Protein AF-A0A0N4VSW8-F1 (afdb_monomer_lite)

Foldseek 3Di:
DDDDDDDDDDDDDDDDDDPDDDPDDDPDDDPPPDDDPDDDDPPDPDDPPPDPDDDPDDDPPDDPPDDPDPDDDPVVVVVVVVVVVVVVVVVVVVVVVVVVVVVVVVVVVVVVVVVVVVVVVVVVVVVVVVVVVVVVVVVVVPPDPPVPPPDDDPDDPPPPPPPPQQQQLQPRDRDHVQPDPVQQALVSVVVSCVVVCAAQAPSHRPPDHNVPDPDQQFQPVCVVVVVVVCRRNGHVNNDCVRGPD

Structure (mmCIF, N/CA/C/O backbone):
data_AF-A0A0N4VSW8-F1
#
_entry.id   AF-A0A0N4VSW8-F1
#
loop_
_atom_site.group_PDB
_atom_site.id
_atom_site.type_symbol
_atom_site.label_atom_id
_atom_site.label_alt_id
_atom_site.label_comp_id
_atom_site.label_asym_id
_atom_site.label_entity_id
_atom_site.label_seq_id
_atom_site.pdbx_PDB_ins_code
_atom_site.Cartn_x
_atom_site.Cartn_y
_atom_site.Cartn_z
_atom_site.occupancy
_atom_site.B_iso_or_equiv
_atom_site.auth_seq_id
_atom_site.auth_comp_id
_atom_site.auth_asym_id
_atom_site.auth_atom_id
_atom_site.pdbx_PDB_model_num
ATOM 1 N N . MET A 1 1 ? -29.067 28.609 -58.992 1.00 47.91 1 MET A N 1
ATOM 2 C CA . MET A 1 1 ? -27.856 29.416 -58.765 1.00 47.91 1 MET A CA 1
ATOM 3 C C . MET A 1 1 ? -27.949 29.890 -57.331 1.00 47.91 1 MET A C 1
ATOM 5 O O . MET A 1 1 ? -28.778 30.742 -57.052 1.00 47.91 1 MET A O 1
ATOM 9 N N . ALA A 1 2 ? -27.252 29.218 -56.425 1.00 47.78 2 ALA A N 1
ATOM 10 C CA . ALA A 1 2 ? -27.135 29.606 -55.028 1.00 47.78 2 ALA A CA 1
ATOM 11 C C . ALA A 1 2 ? -25.661 29.388 -54.692 1.00 47.78 2 ALA A C 1
ATOM 13 O O . ALA A 1 2 ? -25.174 28.262 -54.781 1.00 47.78 2 ALA A O 1
ATOM 14 N N . GLU A 1 3 ? -24.958 30.494 -54.494 1.00 65.06 3 GLU A N 1
ATOM 15 C CA . GLU A 1 3 ? -23.550 30.551 -54.124 1.00 65.06 3 GLU A CA 1
ATOM 16 C C . GLU A 1 3 ? -23.491 30.482 -52.597 1.00 65.06 3 GLU A C 1
ATOM 18 O O . GLU A 1 3 ? -24.162 31.256 -51.916 1.00 65.06 3 GLU A O 1
ATOM 23 N N . GLU A 1 4 ? -22.757 29.506 -52.068 1.00 65.38 4 GLU A N 1
ATOM 24 C CA . GLU A 1 4 ? -22.553 29.320 -50.632 1.00 65.38 4 GLU A CA 1
ATOM 25 C C . GLU A 1 4 ? -21.103 29.717 -50.328 1.00 65.38 4 GLU A C 1
ATOM 27 O O . GLU A 1 4 ? -20.154 29.014 -50.681 1.00 65.38 4 GLU A O 1
ATOM 32 N N . GLU A 1 5 ? -20.945 30.919 -49.771 1.00 67.38 5 GLU A N 1
ATOM 33 C CA . GLU A 1 5 ? -19.665 31.521 -49.407 1.00 67.38 5 GLU A CA 1
ATOM 34 C C . GLU A 1 5 ? -19.054 30.805 -48.193 1.00 67.38 5 GLU A C 1
ATOM 36 O O . GLU A 1 5 ? -19.661 30.692 -47.127 1.00 67.38 5 GLU A O 1
ATOM 41 N N . GLN A 1 6 ? -17.821 30.324 -48.357 1.00 61.56 6 GLN A N 1
ATOM 42 C CA . GLN A 1 6 ? -17.019 29.737 -47.288 1.00 61.56 6 GLN A CA 1
ATOM 43 C C . GLN A 1 6 ? -16.386 30.850 -46.449 1.00 61.56 6 GLN A C 1
ATOM 45 O O . GLN A 1 6 ? -15.497 31.565 -46.906 1.00 61.56 6 GLN A O 1
ATOM 50 N N . ASN A 1 7 ? -16.846 30.973 -45.206 1.00 66.19 7 ASN A N 1
ATOM 51 C CA . ASN A 1 7 ? -16.305 31.886 -44.209 1.00 66.19 7 ASN A CA 1
ATOM 52 C C . ASN A 1 7 ? -15.124 31.206 -43.492 1.00 66.19 7 ASN A C 1
ATOM 54 O O . ASN A 1 7 ? -15.321 30.299 -42.681 1.00 66.19 7 ASN A O 1
ATOM 58 N N . VAL A 1 8 ? -13.897 31.599 -43.838 1.00 60.75 8 VAL A N 1
ATOM 59 C CA . VAL A 1 8 ? -12.663 31.142 -43.184 1.00 60.75 8 VAL A CA 1
ATOM 60 C C . VAL A 1 8 ? -12.386 32.083 -42.016 1.00 60.75 8 VAL A C 1
ATOM 62 O O . VAL A 1 8 ? -12.025 33.239 -42.214 1.00 60.75 8 VAL A O 1
ATOM 65 N N . VAL A 1 9 ? -12.592 31.595 -40.795 1.00 64.06 9 VAL A N 1
ATOM 66 C CA . VAL A 1 9 ? -12.217 32.302 -39.566 1.00 64.06 9 VAL A CA 1
ATOM 67 C C . VAL A 1 9 ? -10.783 31.898 -39.231 1.00 64.06 9 VAL A C 1
ATOM 69 O O . VAL A 1 9 ? -10.537 30.762 -38.829 1.00 64.06 9 VAL A O 1
ATOM 72 N N . GLU A 1 10 ? -9.836 32.808 -39.448 1.00 62.50 10 GLU A N 1
ATOM 73 C CA . GLU A 1 10 ? -8.468 32.694 -38.938 1.00 62.50 10 GLU A CA 1
ATOM 74 C C . GLU A 1 10 ? -8.483 32.966 -37.426 1.00 62.50 10 GLU A C 1
ATOM 76 O O . GLU A 1 10 ? -8.819 34.060 -36.976 1.00 62.50 10 GLU A O 1
ATOM 81 N N . GLU A 1 11 ? -8.170 31.941 -36.635 1.00 65.25 11 GLU A N 1
ATOM 82 C CA . GLU A 1 11 ? -8.051 32.024 -35.179 1.00 65.25 11 GLU A CA 1
ATOM 83 C C . GLU A 1 11 ? -6.592 32.371 -34.826 1.00 65.25 11 GLU A C 1
ATOM 85 O O . GLU A 1 11 ? -5.683 31.556 -35.001 1.00 65.25 11 GLU A O 1
ATOM 90 N N . GLU A 1 12 ? -6.356 33.611 -34.382 1.00 66.25 12 GLU A N 1
ATOM 91 C CA . GLU A 1 12 ? -5.060 34.076 -33.873 1.00 66.25 12 GLU A CA 1
ATOM 92 C C . GLU A 1 12 ? -4.671 33.310 -32.598 1.00 66.25 12 GLU A C 1
ATOM 94 O O . GLU A 1 12 ? -5.359 33.358 -31.577 1.00 66.25 12 GLU A O 1
ATOM 99 N N . VAL A 1 13 ? -3.524 32.630 -32.645 1.00 65.75 13 VAL A N 1
ATOM 100 C CA . VAL A 1 13 ? -2.918 31.950 -31.494 1.00 65.75 13 VAL A CA 1
ATOM 101 C C . VAL A 1 13 ? -2.090 32.966 -30.691 1.00 65.75 13 VAL A C 1
ATOM 103 O O . VAL A 1 13 ? -1.157 33.548 -31.249 1.00 65.75 13 VAL A O 1
ATOM 106 N N . PRO A 1 14 ? -2.367 33.191 -29.392 1.00 61.91 14 PRO A N 1
ATOM 107 C CA . PRO A 1 14 ? -1.564 34.094 -28.577 1.00 61.91 14 PRO A CA 1
ATOM 108 C C . PRO A 1 14 ? -0.205 33.469 -28.232 1.00 61.91 14 PRO A C 1
ATOM 110 O O . PRO A 1 14 ? -0.112 32.308 -27.833 1.00 61.91 14 PRO A O 1
ATOM 113 N N . ALA A 1 15 ? 0.848 34.273 -28.379 1.00 62.53 15 ALA A N 1
ATOM 114 C CA . ALA A 1 15 ? 2.223 33.929 -28.042 1.00 62.53 15 ALA A CA 1
ATOM 115 C C . ALA A 1 15 ? 2.389 33.656 -26.535 1.00 62.53 15 ALA A C 1
ATOM 117 O O . ALA A 1 15 ? 2.006 34.478 -25.699 1.00 62.53 15 ALA A O 1
ATOM 118 N N . GLU A 1 16 ? 2.988 32.514 -26.194 1.00 62.84 16 GLU A N 1
ATOM 119 C CA . GLU A 1 16 ? 3.361 32.181 -24.818 1.00 62.84 16 GLU A CA 1
ATOM 120 C C . GLU A 1 16 ? 4.589 32.997 -24.366 1.00 62.84 16 GLU A C 1
ATOM 122 O O . GLU A 1 16 ? 5.533 33.165 -25.144 1.00 62.84 16 GLU A O 1
ATOM 127 N N . PRO A 1 17 ? 4.617 33.506 -23.120 1.00 63.22 17 PRO A N 1
ATOM 128 C CA . PRO A 1 17 ? 5.787 34.179 -22.577 1.00 63.22 17 PRO A CA 1
ATOM 129 C C . PRO A 1 17 ? 6.857 33.174 -22.128 1.00 63.22 17 PRO A C 1
ATOM 131 O O . PRO A 1 17 ? 6.613 32.274 -21.323 1.00 63.22 17 PRO A O 1
ATOM 134 N N . ASP A 1 18 ? 8.064 33.401 -22.635 1.00 54.34 18 ASP A N 1
ATOM 135 C CA . ASP A 1 18 ? 9.320 32.734 -22.303 1.00 54.34 18 ASP A CA 1
ATOM 136 C C . ASP A 1 18 ? 9.698 33.028 -20.835 1.00 54.34 18 ASP A C 1
ATOM 138 O O . ASP A 1 18 ? 10.181 34.112 -20.498 1.00 54.34 18 ASP A O 1
ATOM 142 N N . ASN A 1 19 ? 9.395 32.096 -19.926 1.00 50.50 19 ASN A N 1
ATOM 143 C CA . ASN A 1 19 ? 9.701 32.225 -18.500 1.00 50.50 19 ASN A CA 1
ATOM 144 C C . ASN A 1 19 ? 10.967 31.434 -18.160 1.00 50.50 19 ASN A C 1
ATOM 146 O O . ASN A 1 19 ? 10.923 30.346 -17.584 1.00 50.50 19 ASN A O 1
ATOM 150 N N . ASN A 1 20 ? 12.102 32.000 -18.556 1.00 55.16 20 ASN A N 1
ATOM 151 C CA . ASN A 1 20 ? 13.429 31.531 -18.195 1.00 55.16 20 ASN A CA 1
ATOM 152 C C . ASN A 1 20 ? 13.845 32.247 -16.896 1.00 55.16 20 ASN A C 1
ATOM 154 O O . ASN A 1 20 ? 14.417 33.335 -16.930 1.00 55.16 20 ASN A O 1
ATOM 158 N N . GLN A 1 21 ? 13.476 31.682 -15.741 1.00 51.19 21 GLN A N 1
ATOM 159 C CA . GLN A 1 21 ? 13.964 32.146 -14.441 1.00 51.19 21 GLN A CA 1
ATOM 160 C C . GLN A 1 21 ? 15.102 31.253 -13.949 1.00 51.19 21 GLN A C 1
ATOM 162 O O . GLN A 1 21 ? 14.908 30.098 -13.566 1.00 51.19 21 GLN A O 1
ATOM 167 N N . ASP A 1 22 ? 16.286 31.863 -13.961 1.00 50.16 22 ASP A N 1
ATOM 168 C CA . ASP A 1 22 ? 17.494 31.510 -13.228 1.00 50.16 22 ASP A CA 1
ATOM 169 C C . ASP A 1 22 ? 17.193 30.968 -11.828 1.00 50.16 22 ASP A C 1
ATOM 171 O O . ASP A 1 22 ? 16.817 31.704 -10.912 1.00 50.16 22 ASP A O 1
ATOM 175 N N . ASN A 1 23 ? 17.425 29.671 -11.638 1.00 49.91 23 ASN A N 1
ATOM 176 C CA . ASN A 1 23 ? 17.421 29.064 -10.318 1.00 49.91 23 ASN A CA 1
ATOM 177 C C . ASN A 1 23 ? 18.845 29.141 -9.749 1.00 49.91 23 ASN A C 1
ATOM 179 O O . ASN A 1 23 ? 19.691 28.277 -9.993 1.00 49.91 23 ASN A O 1
ATOM 183 N N . GLN A 1 24 ? 19.114 30.239 -9.040 1.00 51.00 24 GLN A N 1
ATOM 184 C CA . GLN A 1 24 ? 20.346 30.451 -8.290 1.00 51.00 24 GLN A CA 1
ATOM 185 C C . GLN A 1 24 ? 20.509 29.361 -7.223 1.00 51.00 24 GLN A C 1
ATOM 187 O O . GLN A 1 24 ? 19.642 29.153 -6.375 1.00 51.00 24 GLN A O 1
ATOM 192 N N . HIS A 1 25 ? 21.661 28.692 -7.272 1.00 52.12 25 HIS A N 1
ATOM 193 C CA . HIS A 1 25 ? 22.217 27.883 -6.193 1.00 52.12 25 HIS A CA 1
ATOM 194 C C . HIS A 1 25 ? 22.183 28.668 -4.872 1.00 52.12 25 HIS A C 1
ATOM 196 O O . HIS A 1 25 ? 22.854 29.690 -4.741 1.00 52.12 25 HIS A O 1
ATOM 202 N N . GLN A 1 26 ? 21.447 28.162 -3.884 1.00 48.72 26 GLN A N 1
ATOM 203 C CA . GLN A 1 26 ? 21.706 28.471 -2.482 1.00 48.72 26 GLN A CA 1
ATOM 204 C C . GLN A 1 26 ? 22.335 27.239 -1.837 1.00 48.72 26 GLN A C 1
ATOM 206 O O . GLN A 1 26 ? 21.654 26.257 -1.541 1.00 48.72 26 GLN A O 1
ATOM 211 N N . ASP A 1 27 ? 23.648 27.322 -1.630 1.00 47.75 27 ASP A N 1
ATOM 212 C CA . ASP A 1 27 ? 24.394 26.531 -0.659 1.00 47.75 27 ASP A CA 1
ATOM 213 C C . ASP A 1 27 ? 23.786 26.745 0.736 1.00 47.75 27 ASP A C 1
ATOM 215 O O . ASP A 1 27 ? 24.104 27.705 1.441 1.00 47.75 27 ASP A O 1
ATOM 219 N N . GLN A 1 28 ? 22.884 25.852 1.145 1.00 51.56 28 GLN A N 1
ATOM 220 C CA . GLN A 1 28 ? 22.531 25.695 2.552 1.00 51.56 28 GLN A CA 1
ATOM 221 C C . GLN A 1 28 ? 23.548 24.765 3.204 1.00 51.56 28 GLN A C 1
ATOM 223 O O . GLN A 1 28 ? 23.506 23.544 3.061 1.00 51.56 28 GLN A O 1
ATOM 228 N N . GLN A 1 29 ? 24.469 25.392 3.931 1.00 49.12 29 GLN A N 1
ATOM 229 C CA . GLN A 1 29 ? 25.321 24.755 4.923 1.00 49.12 29 GLN A CA 1
ATOM 230 C C . GLN A 1 29 ? 24.440 23.981 5.914 1.00 49.12 29 GLN A C 1
ATOM 232 O O . GLN A 1 29 ? 23.631 24.565 6.635 1.00 49.12 29 GLN A O 1
ATOM 237 N N . GLN A 1 30 ? 24.596 22.658 5.933 1.00 48.84 30 GLN A N 1
ATOM 238 C CA . GLN A 1 30 ? 24.087 21.808 7.004 1.00 48.84 30 GLN A CA 1
ATOM 239 C C . GLN A 1 30 ? 24.843 22.136 8.302 1.00 48.84 30 GLN A C 1
ATOM 241 O O . GLN A 1 30 ? 26.077 22.145 8.288 1.00 48.84 30 GLN A O 1
ATOM 246 N N . PRO A 1 31 ? 24.155 22.359 9.433 1.00 55.53 31 PRO A N 1
ATOM 247 C CA . PRO A 1 31 ? 24.795 22.252 10.730 1.00 55.53 31 PRO A CA 1
ATOM 248 C C . PRO A 1 31 ? 25.170 20.786 10.969 1.00 55.53 31 PRO A C 1
ATOM 250 O O . PRO A 1 31 ? 24.328 19.893 10.885 1.00 55.53 31 PRO A O 1
ATOM 253 N N . GLN A 1 32 ? 26.449 20.550 11.253 1.00 44.06 32 GLN A N 1
ATOM 254 C CA . GLN A 1 32 ? 26.928 19.302 11.832 1.00 44.06 32 GLN A CA 1
ATOM 255 C C . GLN A 1 32 ? 26.317 19.176 13.232 1.00 44.06 32 GLN A C 1
ATOM 257 O O . GLN A 1 32 ? 26.729 19.877 14.155 1.00 44.06 32 GLN A O 1
ATOM 262 N N . GLU A 1 33 ? 25.307 18.322 13.385 1.00 50.47 33 GLU A N 1
ATOM 263 C CA . GLU A 1 33 ? 24.883 17.861 14.704 1.00 50.47 33 GLU A CA 1
ATOM 264 C C . GLU A 1 33 ? 25.940 16.873 15.208 1.00 50.47 33 GLU A C 1
ATOM 266 O O . GLU A 1 33 ? 26.050 15.744 14.732 1.00 50.47 33 GLU A O 1
ATOM 271 N N . GLU A 1 34 ? 26.772 17.351 16.134 1.00 51.59 34 GLU A N 1
ATOM 272 C CA . GLU A 1 34 ? 27.670 16.529 16.934 1.00 51.59 34 GLU A CA 1
ATOM 273 C C . GLU A 1 34 ? 26.855 15.465 17.685 1.00 51.59 34 GLU A C 1
ATOM 275 O O . GLU A 1 34 ? 26.015 15.777 18.533 1.00 51.59 34 GLU A O 1
ATOM 280 N N . GLU A 1 35 ? 27.127 14.195 17.383 1.00 46.75 35 GLU A N 1
ATOM 281 C CA . GLU A 1 35 ? 26.717 13.050 18.192 1.00 46.75 35 GLU A CA 1
ATOM 282 C C . GLU A 1 35 ? 27.262 13.210 19.619 1.00 46.75 35 GLU A C 1
ATOM 284 O O . GLU A 1 35 ? 28.431 12.943 19.905 1.00 46.75 35 GLU A O 1
ATOM 289 N N . GLN A 1 36 ? 26.398 13.624 20.545 1.00 53.09 36 GLN A N 1
ATOM 290 C CA . GLN A 1 36 ? 26.631 13.402 21.966 1.00 53.09 36 GLN A CA 1
ATOM 291 C C . GLN A 1 36 ? 26.370 11.922 22.292 1.00 53.09 36 GLN A C 1
ATOM 293 O O . GLN A 1 36 ? 25.295 11.406 21.972 1.00 53.09 36 GLN A O 1
ATOM 298 N N . PRO A 1 37 ? 27.300 11.223 22.967 1.00 53.09 37 PRO A N 1
ATOM 299 C CA . PRO A 1 37 ? 27.063 9.866 23.431 1.00 53.09 37 PRO A CA 1
ATOM 300 C C . PRO A 1 37 ? 26.013 9.885 24.546 1.00 53.09 37 PRO A C 1
ATOM 302 O O . PRO A 1 37 ? 26.246 10.381 25.650 1.00 53.09 37 PRO A O 1
ATOM 305 N N . ASN A 1 38 ? 24.842 9.336 24.231 1.00 50.66 38 ASN A N 1
ATOM 306 C CA . ASN A 1 38 ? 23.735 9.144 25.154 1.00 50.66 38 ASN A CA 1
ATOM 307 C C . ASN A 1 38 ? 24.162 8.156 26.252 1.00 50.66 38 ASN A C 1
ATOM 309 O O . ASN A 1 38 ? 24.304 6.958 26.008 1.00 50.66 38 ASN A O 1
ATOM 313 N N . GLN A 1 39 ? 24.415 8.676 27.453 1.00 50.34 39 GLN A N 1
ATOM 314 C CA . GLN A 1 39 ? 24.659 7.869 28.642 1.00 50.34 39 GLN A CA 1
ATOM 315 C C . GLN A 1 39 ? 23.358 7.169 29.040 1.00 50.34 39 GLN A C 1
ATOM 317 O O . GLN A 1 39 ? 22.359 7.820 29.341 1.00 50.34 39 GLN A O 1
ATOM 322 N N . GLU A 1 40 ? 23.382 5.837 29.059 1.00 49.41 40 GLU A N 1
ATOM 323 C CA . GLU A 1 40 ? 22.343 5.010 29.668 1.00 49.41 40 GLU A CA 1
ATOM 324 C C . GLU A 1 40 ? 22.131 5.411 31.138 1.00 49.41 40 GLU A C 1
ATOM 326 O O . GLU A 1 40 ? 23.063 5.307 31.944 1.00 49.41 40 GLU A O 1
ATOM 331 N N . PRO A 1 41 ? 20.914 5.794 31.557 1.00 53.19 41 PRO A N 1
ATOM 332 C CA . PRO A 1 41 ? 20.590 5.787 32.967 1.00 53.19 41 PRO A CA 1
ATOM 333 C C . PRO A 1 41 ? 20.362 4.334 33.397 1.00 53.19 41 PRO A C 1
ATOM 335 O O . PRO A 1 41 ? 19.356 3.712 33.053 1.00 53.19 41 PRO A O 1
ATOM 338 N N . GLN A 1 42 ? 21.309 3.807 34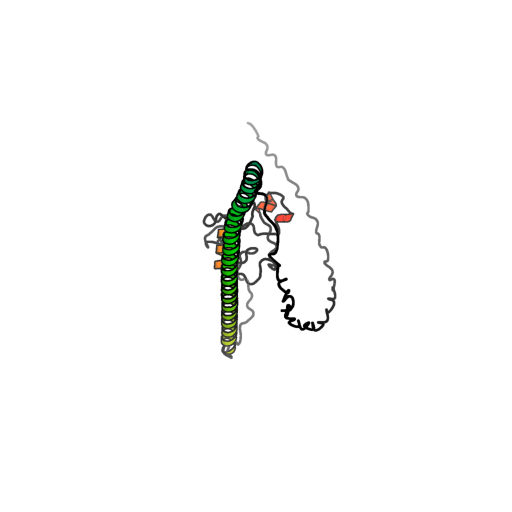.176 1.00 48.88 42 GLN A N 1
ATOM 339 C CA . GLN A 1 42 ? 21.141 2.595 34.977 1.00 48.88 42 GLN A CA 1
ATOM 340 C C . GLN A 1 42 ? 19.850 2.701 35.799 1.00 48.88 42 GLN A C 1
ATOM 342 O O . GLN A 1 42 ? 19.800 3.379 36.827 1.00 48.88 42 GLN A O 1
ATOM 347 N N . GLN A 1 43 ? 18.796 2.008 35.368 1.00 50.72 43 GLN A N 1
ATOM 348 C CA . GLN A 1 43 ? 17.626 1.790 36.206 1.00 50.72 43 GLN A CA 1
ATOM 349 C C . GLN A 1 43 ? 17.958 0.711 37.233 1.00 50.72 43 GLN A C 1
ATOM 351 O O . GLN A 1 43 ? 17.910 -0.491 36.972 1.00 50.72 43 GLN A O 1
ATOM 356 N N . GLN A 1 44 ? 18.314 1.185 38.424 1.00 46.31 44 GLN A N 1
ATOM 357 C CA . GLN A 1 44 ? 18.264 0.428 39.664 1.00 46.31 44 GLN A CA 1
ATOM 358 C C . GLN A 1 44 ? 16.887 -0.227 39.816 1.00 46.31 44 GLN A C 1
ATOM 360 O O . GLN A 1 44 ? 15.873 0.445 40.005 1.00 46.31 44 GLN A O 1
ATOM 365 N N . GLN A 1 45 ? 16.877 -1.560 39.787 1.00 49.44 45 GLN A N 1
ATOM 366 C CA . GLN A 1 45 ? 15.809 -2.376 40.349 1.00 49.44 45 GLN A CA 1
ATOM 367 C C . GLN A 1 45 ? 15.675 -2.051 41.841 1.00 49.44 45 GLN A C 1
ATOM 369 O O . GLN A 1 45 ? 16.434 -2.553 42.668 1.00 49.44 45 GLN A O 1
ATOM 374 N N . GLN A 1 46 ? 14.697 -1.222 42.197 1.00 48.22 46 GLN A N 1
ATOM 375 C CA . GLN A 1 46 ? 14.187 -1.173 43.561 1.00 48.22 46 GLN A CA 1
ATOM 376 C C . GLN A 1 46 ? 13.019 -2.152 43.670 1.00 48.22 46 GLN A C 1
ATOM 378 O O . GLN A 1 46 ? 11.925 -1.916 43.163 1.00 48.22 46 GLN A O 1
ATOM 383 N N . GLN A 1 47 ? 13.283 -3.283 44.326 1.00 50.12 47 GLN A N 1
ATOM 384 C CA . GLN A 1 47 ? 12.248 -4.170 44.844 1.00 50.12 47 GLN A CA 1
ATOM 385 C C . GLN A 1 47 ? 11.439 -3.430 45.919 1.00 50.12 47 GLN A C 1
ATOM 387 O O . GLN A 1 47 ? 12.037 -2.875 46.844 1.00 50.12 47 GLN A O 1
ATOM 392 N N . PRO A 1 48 ? 10.100 -3.486 45.907 1.00 50.31 48 PRO A N 1
ATOM 393 C CA . PRO A 1 48 ? 9.331 -3.170 47.093 1.00 50.31 48 PRO A CA 1
ATOM 394 C C . PRO A 1 48 ? 9.344 -4.383 48.035 1.00 50.31 48 PRO A C 1
ATOM 396 O O . PRO A 1 48 ? 8.520 -5.289 47.926 1.00 50.31 48 PRO A O 1
ATOM 399 N N . GLN A 1 49 ? 10.269 -4.384 48.999 1.00 53.72 49 GLN A N 1
ATOM 400 C CA . GLN A 1 49 ? 10.078 -5.103 50.261 1.00 53.72 49 GLN A CA 1
ATOM 401 C C . GLN A 1 49 ? 8.979 -4.389 51.060 1.00 53.72 49 GLN A C 1
ATOM 403 O O . GLN A 1 49 ? 9.253 -3.502 51.866 1.00 53.72 49 GLN A O 1
ATOM 408 N N . GLN A 1 50 ? 7.718 -4.777 50.860 1.00 53.12 50 GLN A N 1
ATOM 409 C CA . GLN A 1 50 ? 6.663 -4.451 51.819 1.00 53.12 50 GLN A CA 1
ATOM 410 C C . GLN A 1 50 ? 6.646 -5.490 52.942 1.00 53.12 50 GLN A C 1
ATOM 412 O O . GLN A 1 50 ? 5.979 -6.516 52.894 1.00 53.12 50 GLN A O 1
ATOM 417 N N . GLN A 1 51 ? 7.469 -5.193 53.946 1.00 53.66 51 GLN A N 1
ATOM 418 C CA . GLN A 1 51 ? 7.008 -4.940 55.309 1.00 53.66 51 GLN A CA 1
ATOM 419 C C . GLN A 1 51 ? 5.945 -5.915 55.853 1.00 53.66 51 GLN A C 1
ATOM 421 O O . GLN A 1 51 ? 4.789 -5.574 56.084 1.00 53.66 51 GLN A O 1
ATOM 426 N N . GLN A 1 52 ? 6.397 -7.130 56.157 1.00 53.28 52 GLN A N 1
ATOM 427 C CA . GLN A 1 52 ? 5.776 -8.016 57.138 1.00 53.28 52 GLN A CA 1
ATOM 428 C C . GLN A 1 52 ? 6.000 -7.422 58.540 1.00 53.28 52 GLN A C 1
ATOM 430 O O . GLN A 1 52 ? 6.980 -7.732 59.210 1.00 53.28 52 GLN A O 1
ATOM 435 N N . GLN A 1 53 ? 5.138 -6.507 58.984 1.00 56.75 53 GLN A N 1
ATOM 436 C CA . GLN A 1 53 ? 5.093 -6.096 60.390 1.00 56.75 53 GLN A CA 1
ATOM 437 C C . GLN A 1 53 ? 3.753 -5.444 60.731 1.00 56.75 53 GLN A C 1
ATOM 439 O O . GLN A 1 53 ? 3.308 -4.551 60.015 1.00 56.75 53 GLN A O 1
ATOM 444 N N . ARG A 1 54 ? 3.225 -5.828 61.907 1.00 48.53 54 ARG A N 1
ATOM 445 C CA . ARG A 1 54 ? 1.960 -5.435 62.575 1.00 48.53 54 ARG A CA 1
ATOM 446 C C . ARG A 1 54 ? 0.791 -6.358 62.193 1.00 48.53 54 ARG A C 1
ATOM 448 O O . ARG A 1 54 ? 0.486 -6.502 61.026 1.00 48.53 54 ARG A O 1
ATOM 455 N N . GLN A 1 55 ? 0.098 -7.042 63.099 1.00 48.81 55 GLN A N 1
ATOM 456 C CA . GLN A 1 55 ? -0.058 -6.902 64.545 1.00 48.81 55 GLN A CA 1
ATOM 457 C C . GLN A 1 55 ? -0.399 -8.282 65.124 1.00 48.81 55 GLN A C 1
ATOM 459 O O . GLN A 1 55 ? -1.426 -8.865 64.788 1.00 48.81 55 GLN A O 1
ATOM 464 N N . ALA A 1 56 ? 0.433 -8.772 66.042 1.00 50.31 56 ALA A N 1
ATOM 465 C CA . ALA A 1 56 ? -0.068 -9.586 67.138 1.00 50.31 56 ALA A CA 1
ATOM 466 C C . ALA A 1 56 ? -0.836 -8.620 68.049 1.00 50.31 56 ALA A C 1
ATOM 468 O O . ALA A 1 56 ? -0.226 -7.871 68.809 1.00 50.31 56 ALA A O 1
ATOM 469 N N . GLN A 1 57 ? -2.152 -8.541 67.867 1.00 46.62 57 GLN A N 1
ATOM 470 C CA . GLN A 1 57 ? -3.025 -7.806 68.769 1.00 46.62 57 GLN A CA 1
ATOM 471 C C . GLN A 1 57 ? -3.604 -8.809 69.759 1.00 46.62 57 GLN A C 1
ATOM 473 O O . GLN A 1 57 ? -4.273 -9.772 69.387 1.00 46.62 57 GLN A O 1
ATOM 478 N N . GLU A 1 58 ? -3.238 -8.588 71.013 1.00 49.59 58 GLU A N 1
ATOM 479 C CA . GLU A 1 58 ? -3.656 -9.311 72.200 1.00 49.59 58 GLU A CA 1
ATOM 480 C C . GLU A 1 58 ? -5.176 -9.504 72.204 1.00 49.59 58 GLU A C 1
ATOM 482 O O . GLU A 1 58 ? -5.942 -8.554 72.036 1.00 49.59 58 GLU A O 1
ATOM 487 N N . GLN A 1 59 ? -5.616 -10.747 72.393 1.00 48.94 59 GLN A N 1
ATOM 488 C CA . GLN A 1 59 ? -7.004 -11.028 72.729 1.00 48.94 59 GLN A CA 1
ATOM 489 C C . GLN A 1 59 ? -7.239 -10.569 74.174 1.00 48.94 59 GLN A C 1
ATOM 491 O O . GLN A 1 59 ? -6.601 -11.115 75.079 1.00 48.94 59 GLN A O 1
ATOM 496 N N . PRO A 1 60 ? -8.140 -9.607 74.439 1.00 51.88 60 PRO A N 1
ATOM 497 C CA . PRO A 1 60 ? -8.598 -9.382 75.797 1.00 51.88 60 PRO A CA 1
ATOM 498 C C . PRO A 1 60 ? -9.431 -10.597 76.215 1.00 51.88 60 PRO A C 1
ATOM 500 O O . PRO A 1 60 ? -10.406 -10.958 75.552 1.00 51.88 60 PRO A O 1
ATOM 503 N N . ALA A 1 61 ? -9.031 -11.235 77.314 1.00 50.19 61 ALA A N 1
ATOM 504 C CA . ALA A 1 61 ? -9.853 -12.202 78.022 1.00 50.19 61 ALA A CA 1
ATOM 505 C C . ALA A 1 61 ? -11.158 -11.504 78.432 1.00 50.19 61 ALA A C 1
ATOM 507 O O . ALA A 1 61 ? -11.181 -10.687 79.351 1.00 50.19 61 ALA A O 1
ATOM 508 N N . PHE A 1 62 ? -12.227 -11.768 77.684 1.00 45.41 62 PHE A N 1
ATOM 509 C CA . PHE A 1 62 ? -13.554 -11.257 77.985 1.00 45.41 62 PHE A CA 1
ATOM 510 C C . PHE A 1 62 ? -14.127 -12.078 79.138 1.00 45.41 62 PHE A C 1
ATOM 512 O O . PHE A 1 62 ? -14.449 -13.257 78.984 1.00 45.41 62 PHE A O 1
ATOM 519 N N . ASP A 1 63 ? -14.206 -11.442 80.301 1.00 53.00 63 ASP A N 1
ATOM 520 C CA . ASP A 1 63 ? -14.876 -11.965 81.479 1.00 53.00 63 ASP A CA 1
ATOM 521 C C . ASP A 1 63 ? -16.383 -12.088 81.194 1.00 53.00 63 ASP A C 1
ATOM 523 O O . ASP A 1 63 ? -17.059 -11.117 80.848 1.00 53.00 63 ASP A O 1
ATOM 527 N N . PHE A 1 64 ? -16.896 -13.316 81.288 1.00 47.41 64 PHE A N 1
ATOM 528 C CA . PHE A 1 64 ? -18.295 -13.681 81.050 1.00 47.41 64 PHE A CA 1
ATOM 529 C C . PHE A 1 64 ? -19.108 -13.686 82.358 1.00 47.41 64 PHE A C 1
ATOM 531 O O . PHE A 1 64 ? -20.104 -14.399 82.491 1.00 47.41 64 PHE A O 1
ATOM 538 N N . GLY A 1 65 ? -18.681 -12.907 83.353 1.00 53.47 65 GLY A N 1
ATOM 539 C CA . GLY A 1 65 ? -19.372 -12.736 84.622 1.00 53.47 65 GLY A CA 1
ATOM 540 C C . GLY A 1 65 ? -20.404 -11.608 84.593 1.00 53.47 65 GLY A C 1
ATOM 541 O O . GLY A 1 65 ? -20.089 -10.474 84.928 1.00 53.47 65 GLY A O 1
ATOM 542 N N . GLY A 1 66 ? -21.668 -11.924 84.288 1.00 51.62 66 GLY A N 1
ATOM 543 C CA . GLY A 1 66 ? -22.781 -11.171 84.893 1.00 51.62 66 GLY A CA 1
ATOM 544 C C . GLY A 1 66 ? -23.684 -10.318 84.000 1.00 51.62 66 GLY A C 1
ATOM 545 O O . GLY A 1 66 ? -24.158 -9.284 84.459 1.00 51.62 66 GLY A O 1
ATOM 546 N N . LEU A 1 67 ? -24.035 -10.757 82.787 1.00 43.66 67 LEU A N 1
ATOM 547 C CA . LEU A 1 67 ? -25.193 -10.190 82.078 1.00 43.66 67 LEU A CA 1
ATOM 548 C C . LEU A 1 67 ? -26.311 -11.224 81.951 1.00 43.66 67 LEU A C 1
ATOM 550 O O . LEU A 1 67 ? -26.393 -12.009 81.007 1.00 43.66 67 LEU A O 1
ATOM 554 N N . ARG A 1 68 ? -27.190 -11.189 82.954 1.00 49.47 68 ARG A N 1
ATOM 555 C CA . ARG A 1 68 ? -28.533 -11.764 82.937 1.00 49.47 68 ARG A CA 1
ATOM 556 C C . ARG A 1 68 ? -29.295 -11.081 81.794 1.00 49.47 68 ARG A C 1
ATOM 558 O O . ARG A 1 68 ? -29.805 -9.982 81.968 1.00 49.47 68 ARG A O 1
ATOM 565 N N . ARG A 1 69 ? -29.272 -11.694 80.605 1.00 47.91 69 ARG A N 1
ATOM 566 C CA . ARG A 1 69 ? -30.000 -11.225 79.418 1.00 47.91 69 ARG A CA 1
ATOM 567 C C . ARG A 1 69 ? -31.487 -11.164 79.741 1.00 47.9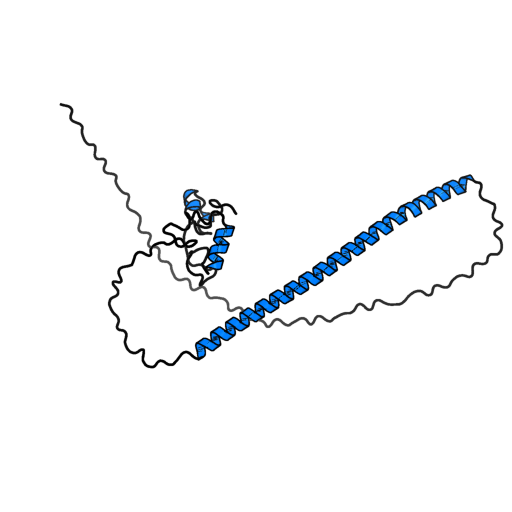1 69 ARG A C 1
ATOM 569 O O . ARG A 1 69 ? -32.130 -12.201 79.891 1.00 47.91 69 ARG A O 1
ATOM 576 N N . GLU A 1 70 ? -32.015 -9.952 79.818 1.00 53.69 70 GLU A N 1
ATOM 577 C CA . GLU A 1 70 ? -33.416 -9.708 79.511 1.00 53.69 70 GLU A CA 1
ATOM 578 C C . GLU A 1 70 ? -33.621 -10.118 78.050 1.00 53.69 70 GLU A C 1
ATOM 580 O O . GLU A 1 70 ?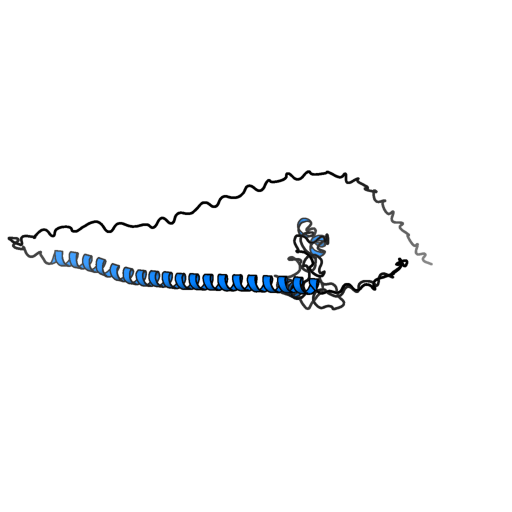 -32.854 -9.733 77.164 1.00 53.69 70 GLU A O 1
ATOM 585 N N . ILE A 1 71 ? -34.563 -11.030 77.836 1.00 55.19 71 ILE A N 1
ATOM 586 C CA . ILE A 1 71 ? -34.911 -11.559 76.522 1.00 55.19 71 ILE A CA 1
ATOM 587 C C . ILE A 1 71 ? -35.567 -10.399 75.760 1.00 55.19 71 ILE A C 1
ATOM 589 O O . ILE A 1 71 ? -36.597 -9.915 76.228 1.00 55.19 71 ILE A O 1
ATOM 593 N N . PRO A 1 72 ? -34.985 -9.922 74.643 1.00 57.31 72 PRO A N 1
ATOM 594 C CA . PRO A 1 72 ? -35.587 -8.859 73.849 1.00 57.31 72 PRO A CA 1
ATOM 595 C C . PRO A 1 72 ? -36.941 -9.320 73.311 1.00 57.31 72 PRO A C 1
ATOM 597 O O . PRO A 1 72 ? -37.059 -10.444 72.814 1.00 57.31 72 PRO A O 1
ATOM 600 N N . GLU A 1 73 ? -37.947 -8.461 73.431 1.00 62.22 73 GLU A N 1
ATOM 601 C CA . GLU A 1 73 ? -39.295 -8.698 72.918 1.00 62.22 73 GLU A CA 1
ATOM 602 C C . GLU A 1 73 ? -39.273 -8.940 71.392 1.00 62.22 73 GLU A C 1
ATOM 604 O O . GLU A 1 73 ? -38.413 -8.427 70.670 1.00 62.22 73 GLU A O 1
ATOM 609 N N . GLU A 1 74 ? -40.207 -9.762 70.897 1.00 58.19 74 GLU A N 1
ATOM 610 C CA . GLU A 1 74 ? -40.228 -10.329 69.533 1.00 58.19 74 GLU A CA 1
ATOM 611 C C . GLU A 1 74 ? -40.131 -9.304 68.383 1.00 58.19 74 GLU A C 1
ATOM 613 O O . GLU A 1 74 ? -39.717 -9.662 67.276 1.00 58.19 74 GLU A O 1
ATOM 618 N N . GLU A 1 75 ? -40.450 -8.028 68.615 1.00 60.03 75 GLU A N 1
ATOM 619 C CA . GLU A 1 75 ? -40.385 -6.981 67.586 1.00 60.03 75 GLU A CA 1
ATOM 620 C C . GLU A 1 75 ? -38.944 -6.638 67.155 1.00 60.03 75 GLU A C 1
ATOM 622 O O . GLU A 1 75 ? -38.702 -6.349 65.977 1.00 60.03 75 GLU A O 1
ATOM 627 N N . ASP A 1 76 ? -37.954 -6.771 68.046 1.00 57.66 76 ASP A N 1
ATOM 628 C CA . ASP A 1 76 ? -36.549 -6.445 67.744 1.00 57.66 76 ASP A CA 1
ATOM 629 C C . ASP A 1 76 ? -35.843 -7.540 66.913 1.00 57.66 76 ASP A C 1
ATOM 631 O O . ASP A 1 76 ? -34.899 -7.279 66.152 1.00 57.66 76 ASP A O 1
ATOM 635 N N . LEU A 1 77 ? -36.344 -8.780 66.978 1.00 66.81 77 LEU A N 1
ATOM 636 C CA . LEU A 1 77 ? -35.859 -9.904 66.167 1.00 66.81 77 LEU A CA 1
ATOM 637 C C . LEU A 1 77 ? -36.201 -9.722 64.681 1.00 66.81 77 LEU A C 1
ATOM 639 O O . LEU A 1 77 ? -35.388 -10.057 63.814 1.00 66.81 77 LEU A O 1
ATOM 643 N N . SER A 1 78 ? -37.357 -9.126 64.376 1.00 72.19 78 SER A N 1
ATOM 644 C CA . SER A 1 78 ? -37.783 -8.838 63.001 1.00 72.19 78 SER A CA 1
ATOM 645 C C . SER A 1 78 ? -36.885 -7.787 62.333 1.00 72.19 78 SER A C 1
ATOM 647 O O . SER A 1 78 ? -36.432 -7.956 61.193 1.00 72.19 78 SER A O 1
ATOM 649 N N . LEU A 1 79 ? -36.518 -6.734 63.075 1.00 75.69 79 LEU A N 1
ATOM 650 C CA . LEU A 1 79 ? -35.617 -5.688 62.588 1.00 75.69 79 LEU A CA 1
ATOM 651 C C . LEU A 1 79 ? -34.200 -6.228 62.326 1.00 75.69 79 LEU A C 1
ATOM 653 O O . LEU A 1 79 ? -33.570 -5.879 61.320 1.00 75.69 79 LEU A O 1
ATOM 657 N N . MET A 1 80 ? -33.694 -7.096 63.207 1.00 73.50 80 MET A N 1
ATOM 658 C CA . MET A 1 80 ? -32.403 -7.758 63.011 1.00 73.50 80 MET A CA 1
ATOM 659 C C . MET A 1 80 ? -32.420 -8.721 61.822 1.00 73.50 80 MET A C 1
ATOM 661 O O . MET A 1 80 ? -31.481 -8.710 61.022 1.00 73.50 80 MET A O 1
ATOM 665 N N . HIS A 1 81 ? -33.500 -9.480 61.630 1.00 73.44 81 HIS A N 1
ATOM 666 C CA . HIS A 1 81 ? -33.638 -10.393 60.497 1.00 73.44 81 HIS A CA 1
ATOM 667 C C . HIS A 1 81 ? -33.587 -9.652 59.148 1.00 73.44 81 HIS A C 1
ATOM 669 O O . HIS A 1 81 ? -32.862 -10.058 58.237 1.00 73.44 81 HIS A O 1
ATOM 675 N N . GLY A 1 82 ? -34.240 -8.489 59.041 1.00 75.00 82 GLY A N 1
ATOM 676 C CA . GLY A 1 82 ? -34.174 -7.643 57.842 1.00 75.00 82 GLY A CA 1
ATOM 677 C C . GLY A 1 82 ? -32.795 -7.014 57.577 1.00 75.00 82 GLY A C 1
ATOM 678 O O . GLY A 1 82 ? -32.443 -6.741 56.424 1.00 75.00 82 GLY A O 1
ATOM 679 N N . LYS A 1 83 ? -31.981 -6.781 58.618 1.00 77.50 83 LYS A N 1
ATOM 680 C CA . LYS A 1 83 ? -30.581 -6.335 58.467 1.00 77.50 83 LYS A CA 1
ATOM 681 C C . LYS A 1 83 ? -29.684 -7.482 58.001 1.00 77.50 83 LYS A C 1
ATOM 683 O O . LYS A 1 83 ? -28.895 -7.283 57.080 1.00 77.50 83 LYS A O 1
ATOM 688 N N . ILE A 1 84 ? -29.855 -8.677 58.567 1.00 73.12 84 ILE A N 1
ATOM 689 C CA . ILE A 1 84 ? -29.104 -9.881 58.184 1.00 73.12 84 ILE A CA 1
ATOM 690 C C . ILE A 1 84 ? -29.406 -10.262 56.729 1.00 73.12 84 ILE A C 1
ATOM 692 O O . ILE A 1 84 ? -28.474 -10.459 55.953 1.00 73.12 84 ILE A O 1
ATOM 696 N N . GLN A 1 85 ? -30.674 -10.249 56.304 1.00 72.06 85 GLN A N 1
ATOM 697 C CA . GLN A 1 85 ? -31.036 -10.517 54.906 1.00 72.06 85 GLN A CA 1
ATOM 698 C C . GLN A 1 85 ? -30.468 -9.482 53.923 1.00 72.06 85 GLN A C 1
ATOM 700 O O . GLN A 1 85 ? -30.054 -9.849 52.827 1.00 72.06 85 GLN A O 1
ATOM 705 N N . ARG A 1 86 ? -30.365 -8.199 54.304 1.00 72.75 86 ARG A N 1
ATOM 706 C CA . ARG A 1 86 ? -29.701 -7.178 53.468 1.00 72.75 86 ARG A CA 1
ATOM 707 C C . ARG A 1 86 ? -28.189 -7.369 53.361 1.00 72.75 86 ARG A C 1
ATOM 709 O O . ARG A 1 86 ? -27.612 -6.997 52.343 1.00 72.75 86 ARG A O 1
ATOM 716 N N . ILE A 1 87 ? -27.548 -7.916 54.392 1.00 67.31 87 ILE A N 1
ATOM 717 C CA . ILE A 1 87 ? -26.116 -8.235 54.372 1.00 67.31 87 ILE A CA 1
ATOM 718 C C . ILE A 1 87 ? -25.872 -9.478 53.506 1.00 67.31 87 ILE A C 1
ATOM 720 O O . ILE A 1 87 ? -24.995 -9.447 52.647 1.00 67.31 87 ILE A O 1
ATOM 724 N N . LEU A 1 88 ? -26.696 -10.519 53.655 1.00 65.88 88 LEU A N 1
ATOM 725 C CA . LEU A 1 88 ? -26.608 -11.749 52.860 1.00 65.88 88 LEU A CA 1
ATOM 726 C C . LEU A 1 88 ? -26.974 -11.523 51.380 1.00 65.88 88 LEU A C 1
ATOM 728 O O . LEU A 1 88 ? -26.303 -12.030 50.492 1.00 65.88 88 LEU A O 1
ATOM 732 N N . GLY A 1 89 ? -27.947 -10.662 51.069 1.00 65.88 89 GLY A N 1
ATOM 733 C CA . GLY A 1 89 ? -28.244 -10.299 49.674 1.00 65.88 89 GLY A CA 1
ATOM 734 C C . GLY A 1 89 ? -27.112 -9.526 48.976 1.00 65.88 89 GLY A C 1
ATOM 735 O O . GLY A 1 89 ? -27.056 -9.476 47.750 1.00 65.88 89 GLY A O 1
ATOM 736 N N . ARG A 1 90 ? -26.178 -8.928 49.734 1.00 63.22 90 ARG A N 1
ATOM 737 C CA . ARG A 1 90 ? -24.984 -8.267 49.178 1.00 63.22 90 ARG A CA 1
ATOM 738 C C . ARG A 1 90 ? -23.827 -9.235 48.932 1.00 63.22 90 ARG A C 1
ATOM 740 O O . ARG A 1 90 ? -22.954 -8.906 48.133 1.00 63.22 90 ARG A O 1
ATOM 747 N N . THR A 1 91 ? -23.803 -10.407 49.570 1.00 62.72 91 THR A N 1
ATOM 748 C CA . THR A 1 91 ? -22.713 -11.377 49.376 1.00 62.72 91 THR A CA 1
ATOM 749 C C . THR A 1 91 ? -22.782 -12.080 48.020 1.00 62.72 91 THR A C 1
ATOM 751 O O . THR A 1 91 ? -21.734 -12.378 47.448 1.00 62.72 91 THR A O 1
ATOM 754 N N . ASP A 1 92 ? -23.970 -12.221 47.427 1.00 66.56 92 ASP A N 1
ATOM 755 C CA . ASP A 1 92 ? -24.129 -12.815 46.089 1.00 66.56 92 ASP A CA 1
ATOM 756 C C . ASP A 1 92 ? -23.520 -11.934 44.981 1.00 66.56 92 ASP A C 1
ATOM 758 O O . ASP A 1 92 ? -22.902 -12.424 44.032 1.00 66.56 92 ASP A O 1
ATOM 762 N N . ALA A 1 93 ? -23.588 -10.607 45.144 1.00 72.06 93 ALA A N 1
ATOM 763 C CA . ALA A 1 93 ? -22.939 -9.658 44.240 1.00 72.06 93 ALA A CA 1
ATOM 764 C C . ALA A 1 93 ? -21.400 -9.738 44.308 1.00 72.06 93 ALA A C 1
ATOM 766 O O . ALA A 1 93 ? -20.722 -9.524 43.301 1.00 72.06 93 ALA A O 1
ATOM 767 N N . ILE A 1 94 ? -20.838 -10.089 45.471 1.00 72.62 94 ILE A N 1
ATOM 768 C CA . ILE A 1 94 ? -19.387 -10.252 45.660 1.00 72.62 94 ILE A CA 1
ATOM 769 C C . ILE A 1 94 ? -18.883 -11.483 44.897 1.00 72.62 94 ILE A C 1
ATOM 771 O O . ILE A 1 94 ? -17.853 -11.404 44.224 1.00 72.62 94 ILE A O 1
ATOM 775 N N . GLY A 1 95 ? -19.637 -12.588 44.923 1.00 77.88 95 GLY A N 1
ATOM 776 C CA . GLY A 1 95 ? -19.328 -13.781 44.127 1.00 77.88 95 GLY A CA 1
ATOM 777 C C . GLY A 1 95 ? -19.307 -13.485 42.624 1.00 77.88 95 GLY A C 1
ATOM 778 O O . GLY A 1 95 ? -18.365 -13.862 41.924 1.00 77.88 95 GLY A O 1
ATOM 779 N N . SER A 1 96 ? -20.290 -12.720 42.135 1.00 84.06 96 SER A N 1
ATOM 780 C CA . SER A 1 96 ? -20.338 -12.300 40.730 1.00 84.06 96 SER A CA 1
ATOM 781 C C . SER A 1 96 ? -19.154 -11.414 40.326 1.00 84.06 96 SER A C 1
ATOM 783 O O . SER A 1 96 ? -18.653 -11.558 39.210 1.00 84.06 96 SER A O 1
ATOM 785 N N . MET A 1 97 ? -18.689 -10.512 41.197 1.00 82.56 97 MET A N 1
ATOM 786 C CA . MET A 1 97 ? -17.522 -9.670 40.906 1.00 82.56 97 MET A CA 1
ATOM 787 C C . MET A 1 97 ? -16.224 -10.476 40.859 1.00 82.56 97 MET A C 1
ATOM 789 O O . MET A 1 97 ? -15.397 -10.220 39.986 1.00 82.56 97 MET A O 1
ATOM 793 N N . LYS A 1 98 ? -16.069 -11.484 41.727 1.00 86.06 98 LYS A N 1
ATOM 794 C CA . LYS A 1 98 ? -14.883 -12.350 41.737 1.00 86.06 98 LYS A CA 1
ATOM 795 C C . LYS A 1 98 ? -14.698 -13.083 40.404 1.00 86.06 98 LYS A C 1
ATOM 797 O O . LYS A 1 98 ? -13.638 -12.974 39.801 1.00 86.06 98 LYS A O 1
ATOM 802 N N . ASN A 1 99 ? -15.763 -13.690 39.874 1.00 89.06 99 ASN A N 1
ATOM 803 C CA . ASN A 1 99 ? -15.715 -14.373 38.574 1.00 89.06 99 ASN A CA 1
ATOM 804 C C . ASN A 1 99 ? -15.328 -13.430 37.418 1.00 89.06 99 ASN A C 1
ATOM 806 O O . ASN A 1 99 ? -14.656 -13.842 36.474 1.00 89.06 99 ASN A O 1
ATOM 810 N N . ARG A 1 100 ? -15.741 -12.154 37.475 1.00 90.88 100 ARG A N 1
ATOM 811 C CA . ARG A 1 100 ? -15.360 -11.157 36.459 1.00 90.88 100 ARG A CA 1
ATOM 812 C C . ARG A 1 100 ? -13.886 -10.779 36.567 1.00 90.88 100 ARG A C 1
ATOM 814 O O . ARG A 1 100 ? -13.238 -10.635 35.538 1.00 90.88 100 ARG A O 1
ATOM 821 N N . ILE A 1 101 ? -13.363 -10.638 37.784 1.00 91.81 101 ILE A N 1
ATOM 822 C CA . ILE A 1 101 ? -11.942 -10.352 38.021 1.00 91.81 101 ILE A CA 1
ATOM 823 C C . ILE A 1 101 ? -11.077 -11.513 37.514 1.00 91.81 101 ILE A C 1
ATOM 825 O O . ILE A 1 101 ? -10.113 -11.273 36.791 1.00 91.81 101 ILE A O 1
ATOM 829 N N . ASP A 1 102 ? -11.463 -12.757 37.799 1.00 92.38 102 ASP A N 1
ATOM 830 C CA . ASP A 1 102 ? -10.731 -13.944 37.338 1.00 92.38 102 ASP A CA 1
ATOM 831 C C . ASP A 1 102 ? -10.722 -14.051 35.799 1.00 92.38 102 ASP A C 1
ATOM 833 O O . ASP A 1 102 ? -9.691 -14.353 35.198 1.00 92.38 102 ASP A O 1
ATOM 837 N N . MET A 1 103 ? -11.835 -13.709 35.135 1.00 95.12 103 MET A N 1
ATOM 838 C CA . MET A 1 103 ? -11.905 -13.650 33.668 1.00 95.12 103 MET A CA 1
ATOM 839 C C . MET A 1 103 ? -11.004 -12.556 33.079 1.00 95.12 103 MET A C 1
ATOM 841 O O . MET A 1 103 ? -10.357 -12.778 32.058 1.00 95.12 103 MET A O 1
ATOM 845 N N . ILE A 1 104 ? -10.947 -11.380 33.713 1.00 94.44 104 ILE A N 1
ATOM 846 C CA . ILE A 1 104 ? -10.079 -10.278 33.273 1.00 94.44 104 ILE A CA 1
ATOM 847 C C . ILE A 1 104 ? -8.606 -10.685 33.379 1.00 94.44 104 ILE A C 1
ATOM 849 O O . ILE A 1 104 ? -7.842 -10.416 32.453 1.00 94.44 104 ILE A O 1
ATOM 853 N N . HIS A 1 105 ? -8.212 -11.360 34.461 1.00 92.38 105 HIS A N 1
ATOM 854 C CA . HIS A 1 105 ? -6.849 -11.876 34.600 1.00 92.38 105 HIS A CA 1
ATOM 855 C C . HIS A 1 105 ? -6.527 -12.931 33.536 1.00 92.38 105 HIS A C 1
ATOM 857 O O . HIS A 1 105 ? -5.510 -12.807 32.865 1.00 92.38 105 HIS A O 1
ATOM 863 N N . SER A 1 106 ? -7.429 -13.886 33.284 1.00 96.31 106 SER A N 1
ATOM 864 C CA . SER A 1 106 ? -7.222 -14.890 32.231 1.00 96.31 106 SER A CA 1
ATOM 865 C C . SER A 1 106 ? -7.089 -14.273 30.833 1.00 96.31 106 SER A C 1
ATOM 867 O O . SER A 1 106 ? -6.266 -14.725 30.039 1.00 96.31 106 SER A O 1
ATOM 869 N N . LEU A 1 107 ? -7.867 -13.229 30.524 1.00 94.69 107 LEU A N 1
ATOM 870 C CA . LEU A 1 107 ? -7.747 -12.518 29.250 1.00 94.69 107 LEU A CA 1
ATOM 871 C C . LEU A 1 107 ? -6.407 -11.783 29.139 1.00 94.69 107 LEU A C 1
ATOM 873 O O . LEU A 1 107 ? -5.807 -11.764 28.067 1.00 94.69 107 LEU A O 1
ATOM 877 N N . LYS A 1 108 ? -5.943 -11.187 30.241 1.00 94.31 108 LYS A N 1
ATOM 878 C CA . LYS A 1 108 ? -4.645 -10.518 30.297 1.00 94.31 108 LYS A CA 1
ATOM 879 C C . LYS A 1 108 ? -3.506 -11.505 30.026 1.00 94.31 108 LYS A C 1
ATOM 881 O O . LYS A 1 108 ? -2.690 -11.228 29.155 1.00 94.31 108 LYS A O 1
ATOM 886 N N . ASP A 1 109 ? -3.503 -12.658 30.691 1.00 95.56 109 ASP A N 1
ATOM 887 C CA . ASP A 1 109 ? -2.461 -13.677 30.511 1.00 95.56 109 ASP A CA 1
ATOM 888 C C . ASP A 1 109 ? -2.409 -14.175 29.055 1.00 95.56 109 ASP A C 1
ATOM 890 O O . ASP A 1 109 ? -1.333 -14.299 28.472 1.00 95.56 109 ASP A O 1
ATOM 894 N N . LEU A 1 110 ? -3.576 -14.362 28.423 1.00 97.25 110 LEU A N 1
ATOM 895 C CA . LEU A 1 110 ? -3.667 -14.727 27.006 1.00 97.25 110 LEU A CA 1
ATOM 896 C C . LEU A 1 110 ? -3.093 -13.640 26.079 1.00 97.25 110 LEU A C 1
ATOM 898 O O . LEU A 1 110 ? -2.443 -13.950 25.080 1.00 97.25 110 LEU A O 1
ATOM 902 N N . MET A 1 111 ? -3.348 -12.362 26.377 1.00 95.81 111 MET A N 1
ATOM 903 C CA . MET A 1 111 ? -2.795 -11.248 25.602 1.00 95.81 111 MET A CA 1
ATOM 904 C C . MET A 1 111 ? -1.278 -11.136 25.768 1.00 95.81 111 MET A C 1
ATOM 906 O O . MET A 1 111 ? -0.585 -10.893 24.779 1.00 95.81 111 MET A O 1
ATOM 910 N N . ASP A 1 112 ? -0.766 -11.337 26.981 1.00 94.88 112 ASP A N 1
ATOM 911 C CA . ASP A 1 112 ? 0.668 -11.311 27.269 1.00 94.88 112 ASP A CA 1
ATOM 912 C C . ASP A 1 112 ? 1.396 -12.444 26.517 1.00 94.88 112 ASP A C 1
ATOM 914 O O . ASP A 1 112 ? 2.396 -12.190 25.838 1.00 94.88 112 ASP A O 1
ATOM 918 N N . GLU A 1 113 ? 0.839 -13.661 26.509 1.00 97.06 113 GLU A N 1
ATOM 919 C CA . GLU A 1 113 ? 1.377 -14.791 25.735 1.00 97.06 113 GLU A CA 1
ATOM 920 C C . GLU A 1 113 ? 1.343 -14.528 24.216 1.00 97.06 113 GLU A C 1
ATOM 922 O O . GLU A 1 113 ? 2.320 -14.783 23.502 1.00 97.06 113 GLU A O 1
ATOM 927 N N . ALA A 1 114 ? 0.249 -13.953 23.705 1.00 96.69 114 ALA A N 1
ATOM 928 C CA . ALA A 1 114 ? 0.132 -13.597 22.291 1.00 96.69 114 ALA A CA 1
ATOM 929 C C . ALA A 1 114 ? 1.160 -12.530 21.872 1.00 96.69 114 ALA A C 1
ATOM 931 O O . ALA A 1 114 ? 1.765 -12.636 20.799 1.00 96.69 114 ALA A O 1
ATOM 932 N N . MET A 1 115 ? 1.393 -11.517 22.712 1.00 96.44 115 MET A N 1
ATOM 933 C CA . MET A 1 115 ? 2.410 -10.495 22.459 1.00 96.44 115 MET A CA 1
ATOM 934 C C . MET A 1 115 ? 3.821 -11.088 22.463 1.00 96.44 115 MET A C 1
ATOM 936 O O . MET A 1 115 ? 4.614 -10.765 21.576 1.00 96.44 115 MET A O 1
ATOM 940 N N . GLU A 1 116 ? 4.132 -11.996 23.391 1.00 96.00 116 GLU A N 1
ATOM 941 C CA . GLU A 1 116 ? 5.420 -12.695 23.404 1.00 96.00 116 GLU A CA 1
ATOM 942 C C . GLU A 1 116 ? 5.626 -13.517 22.118 1.00 96.00 116 GLU A C 1
ATOM 944 O O . GLU A 1 116 ? 6.704 -13.486 21.512 1.00 96.00 116 GLU A O 1
ATOM 949 N N . GLY A 1 117 ? 4.577 -14.198 21.646 1.00 95.88 117 GLY A N 1
ATOM 950 C CA . GLY A 1 117 ? 4.578 -14.907 20.366 1.00 95.88 117 GLY A CA 1
ATOM 951 C C . GLY A 1 117 ? 4.888 -13.993 19.176 1.00 95.88 117 GLY A C 1
ATOM 952 O O . GLY A 1 117 ? 5.733 -14.326 18.341 1.00 95.88 117 GLY A O 1
ATOM 953 N N . LEU A 1 118 ? 4.270 -12.809 19.115 1.00 96.44 118 LEU A N 1
ATOM 954 C CA . LEU A 1 118 ? 4.519 -11.828 18.051 1.00 96.44 118 LEU A CA 1
ATOM 955 C C . LEU A 1 118 ? 5.956 -11.291 18.073 1.00 96.44 118 LEU A C 1
ATOM 957 O O . LEU A 1 118 ? 6.576 -11.165 17.015 1.00 96.44 118 LEU A O 1
ATOM 961 N N . VAL A 1 119 ? 6.516 -11.033 19.259 1.00 95.38 119 VAL A N 1
ATOM 962 C CA . VAL A 1 119 ? 7.919 -10.610 19.404 1.00 95.38 119 VAL A CA 1
ATOM 963 C C . VAL A 1 119 ? 8.872 -11.691 18.883 1.00 95.38 119 VAL A C 1
ATOM 965 O O . VAL A 1 119 ? 9.827 -11.376 18.169 1.00 95.38 119 VAL A O 1
ATOM 968 N N . LYS A 1 120 ? 8.600 -12.973 19.163 1.00 96.62 120 LYS A N 1
ATOM 969 C CA . LYS A 1 120 ? 9.392 -14.099 18.632 1.00 96.62 120 LYS A CA 1
ATOM 970 C C . LYS A 1 120 ? 9.346 -14.162 17.104 1.00 96.62 120 LYS A C 1
ATOM 972 O O . LYS A 1 120 ? 10.397 -14.283 16.476 1.00 96.62 120 LYS A O 1
ATOM 977 N N . VAL A 1 121 ? 8.160 -14.026 16.504 1.00 96.62 121 VAL A N 1
ATOM 978 C CA . VAL A 1 121 ? 7.995 -14.021 15.037 1.00 96.62 121 VAL A CA 1
ATOM 979 C C . VAL A 1 121 ? 8.742 -12.849 14.399 1.00 96.62 121 VAL A C 1
ATOM 981 O O . VAL A 1 121 ? 9.453 -13.043 13.414 1.00 96.62 121 VAL A O 1
ATOM 984 N N . TYR A 1 122 ? 8.643 -11.652 14.979 1.00 95.75 122 TYR A N 1
ATOM 985 C CA . TYR A 1 122 ? 9.364 -10.473 14.499 1.00 95.75 122 TYR A CA 1
ATOM 986 C C . TYR A 1 122 ? 10.888 -10.662 14.544 1.00 95.75 122 TYR A C 1
ATOM 988 O O . TYR A 1 122 ? 11.587 -10.376 13.570 1.00 95.75 122 TYR A O 1
ATOM 996 N N . ASN A 1 123 ? 11.415 -11.199 15.648 1.00 94.56 123 ASN A N 1
ATOM 997 C CA . ASN A 1 123 ? 12.846 -11.474 15.779 1.00 94.56 123 ASN A CA 1
ATOM 998 C C . ASN A 1 123 ? 13.324 -12.526 14.767 1.00 94.56 123 ASN A C 1
ATOM 1000 O O . ASN A 1 123 ? 14.381 -12.350 14.160 1.00 94.56 123 ASN A O 1
ATOM 1004 N N . LEU A 1 124 ? 12.527 -13.572 14.525 1.00 97.38 124 LEU A N 1
ATOM 1005 C CA . LEU A 1 124 ? 12.829 -14.584 13.511 1.00 97.38 124 LEU A CA 1
ATOM 1006 C C . LEU A 1 124 ? 12.835 -13.985 12.097 1.00 97.38 124 LEU A C 1
ATOM 1008 O O . LEU A 1 124 ? 13.749 -14.246 11.317 1.00 97.38 124 LEU A O 1
ATOM 1012 N N . GLN A 1 125 ? 11.863 -13.127 11.774 1.00 96.50 125 GLN A N 1
ATOM 1013 C CA . GLN A 1 125 ? 11.827 -12.411 10.498 1.00 96.50 125 GLN A CA 1
ATOM 1014 C C . GLN A 1 125 ? 13.083 -11.549 10.303 1.00 96.50 125 GLN A C 1
ATOM 1016 O O . GLN A 1 125 ? 13.680 -11.557 9.225 1.00 96.50 125 GLN A O 1
ATOM 1021 N N . LYS A 1 126 ? 13.515 -10.835 11.350 1.00 96.62 126 LYS A N 1
ATOM 1022 C CA . LYS A 1 126 ? 14.739 -10.025 11.325 1.00 96.62 126 LYS A CA 1
ATOM 1023 C C . LYS A 1 126 ? 15.985 -10.884 11.086 1.00 96.62 126 LYS A C 1
ATOM 1025 O O . LYS A 1 126 ? 16.854 -10.486 10.312 1.00 96.62 126 LYS A O 1
ATOM 1030 N N . GLN A 1 127 ? 16.060 -12.061 11.706 1.00 97.50 127 GLN A N 1
ATOM 1031 C CA . GLN A 1 127 ? 17.157 -13.003 11.489 1.00 97.50 127 GLN A CA 1
ATOM 1032 C C . GLN A 1 127 ? 17.212 -13.485 10.032 1.00 97.50 127 GLN A C 1
ATOM 1034 O O . GLN A 1 127 ? 18.272 -13.413 9.414 1.00 97.50 127 GLN A O 1
ATOM 1039 N N . ILE A 1 128 ? 16.075 -13.890 9.457 1.00 97.44 128 ILE A N 1
ATOM 1040 C CA . ILE A 1 128 ? 15.997 -14.349 8.059 1.00 97.44 128 ILE A CA 1
ATOM 1041 C C . ILE A 1 128 ? 16.457 -13.250 7.090 1.00 97.44 128 ILE A C 1
ATOM 1043 O O . ILE A 1 128 ? 17.216 -13.519 6.160 1.00 97.44 128 ILE A O 1
ATOM 1047 N N . LEU A 1 129 ? 16.037 -11.999 7.308 1.00 95.31 129 LEU A N 1
ATOM 1048 C CA . LEU A 1 129 ? 16.459 -10.872 6.468 1.00 95.31 129 LEU A CA 1
ATOM 1049 C C . LEU A 1 129 ? 17.973 -10.631 6.535 1.00 95.31 129 LEU A C 1
ATOM 1051 O O . LEU A 1 129 ? 18.600 -10.431 5.494 1.00 95.31 129 LEU A O 1
ATOM 1055 N N . ASN A 1 130 ? 18.565 -10.705 7.730 1.00 95.12 130 ASN A N 1
ATOM 1056 C CA . ASN A 1 130 ? 20.014 -10.594 7.895 1.00 95.12 130 ASN A CA 1
ATOM 1057 C C . ASN A 1 130 ? 20.754 -11.725 7.167 1.00 95.12 130 ASN A C 1
ATOM 1059 O O . ASN A 1 130 ? 21.734 -11.461 6.476 1.00 95.12 130 ASN A O 1
ATOM 1063 N N . GLU A 1 131 ? 20.273 -12.968 7.258 1.00 97.44 131 GLU A N 1
ATOM 1064 C CA . GLU A 1 131 ? 20.882 -14.108 6.563 1.00 97.44 131 GLU A CA 1
ATOM 1065 C C . GLU A 1 131 ? 20.833 -13.950 5.035 1.00 97.44 131 GLU A C 1
ATOM 1067 O O . GLU A 1 131 ? 21.840 -14.182 4.362 1.00 97.44 131 GLU A O 1
ATOM 1072 N N . ILE A 1 132 ? 19.703 -13.495 4.477 1.00 96.00 132 ILE A N 1
ATOM 1073 C CA . ILE A 1 132 ? 19.575 -13.199 3.039 1.00 96.00 132 ILE A CA 1
ATOM 1074 C C . ILE A 1 132 ? 20.576 -12.115 2.625 1.00 96.00 132 ILE A C 1
ATOM 1076 O O . ILE A 1 132 ? 21.243 -12.241 1.594 1.00 96.00 132 ILE A O 1
ATOM 1080 N N . GLN A 1 133 ? 20.720 -11.066 3.436 1.00 93.56 133 GLN A N 1
ATOM 1081 C CA . GLN A 1 133 ? 21.661 -9.985 3.169 1.00 93.56 133 GLN A CA 1
ATOM 1082 C C . GLN A 1 133 ? 23.118 -10.479 3.206 1.00 93.56 133 GLN A C 1
ATOM 1084 O O . GLN A 1 133 ? 23.889 -10.183 2.293 1.00 93.56 133 GLN A O 1
ATOM 1089 N N . THR A 1 134 ? 23.494 -11.291 4.201 1.00 94.19 134 THR A N 1
ATOM 1090 C CA . THR A 1 134 ? 24.831 -11.901 4.283 1.00 94.19 134 THR A CA 1
ATOM 1091 C C . THR A 1 134 ? 25.118 -12.807 3.083 1.00 94.19 134 THR A C 1
ATOM 1093 O O . THR A 1 134 ? 26.210 -12.747 2.516 1.00 94.19 134 THR A O 1
ATOM 1096 N N . GLN A 1 135 ? 24.140 -13.603 2.635 1.00 94.38 135 GLN A N 1
ATOM 1097 C CA . GLN A 1 135 ? 24.293 -14.450 1.447 1.00 94.38 135 GLN A CA 1
ATOM 1098 C C . GLN A 1 135 ? 24.472 -13.636 0.158 1.00 94.38 135 GLN A C 1
ATOM 1100 O O . GLN A 1 135 ? 25.253 -14.032 -0.711 1.00 94.38 135 GLN A O 1
ATOM 1105 N N . ALA A 1 136 ? 23.789 -12.495 0.025 1.00 89.69 136 ALA A N 1
ATOM 1106 C CA . ALA A 1 136 ? 23.944 -11.610 -1.128 1.00 89.69 136 ALA A CA 1
ATOM 1107 C C . ALA A 1 136 ? 25.369 -11.035 -1.222 1.00 89.69 136 ALA A C 1
ATOM 1109 O O . ALA A 1 136 ? 25.961 -11.044 -2.303 1.00 89.69 136 ALA A O 1
ATOM 1110 N N . PHE A 1 137 ? 25.951 -10.613 -0.094 1.00 91.44 137 PHE A N 1
ATOM 1111 C CA . PHE A 1 137 ? 27.334 -10.127 -0.051 1.00 91.44 137 PHE A CA 1
ATOM 1112 C C . PHE A 1 137 ? 28.358 -11.231 -0.336 1.00 91.44 137 PHE A C 1
ATOM 1114 O O . PHE A 1 137 ? 29.291 -11.014 -1.108 1.00 91.44 137 PHE A O 1
ATOM 1121 N N . ALA A 1 138 ? 28.160 -12.436 0.210 1.00 88.50 138 ALA A N 1
ATOM 1122 C CA . ALA A 1 138 ? 29.051 -13.568 -0.047 1.00 88.50 138 ALA A CA 1
ATOM 1123 C C . ALA A 1 138 ? 29.116 -13.942 -1.541 1.00 88.50 138 ALA A C 1
ATOM 1125 O O . ALA A 1 138 ? 30.176 -14.308 -2.042 1.00 88.50 138 ALA A O 1
ATOM 1126 N N . ARG A 1 139 ? 28.003 -13.799 -2.276 1.00 85.56 139 ARG A N 1
ATOM 1127 C CA . ARG A 1 139 ? 27.960 -14.060 -3.725 1.00 85.56 139 ARG A CA 1
ATOM 1128 C C . ARG A 1 139 ? 28.668 -12.997 -4.565 1.00 85.56 139 ARG A C 1
ATOM 1130 O O . ARG A 1 139 ? 29.189 -13.337 -5.621 1.00 85.56 139 ARG A O 1
ATOM 1137 N N . GLN A 1 140 ? 28.710 -11.740 -4.122 1.00 78.69 140 GLN A N 1
ATOM 1138 C CA . GLN A 1 140 ? 29.415 -10.681 -4.856 1.00 78.69 140 GLN A CA 1
ATOM 1139 C C . GLN A 1 140 ? 30.942 -10.809 -4.750 1.00 78.69 140 GLN A C 1
ATOM 1141 O O . GLN A 1 140 ? 31.641 -10.457 -5.693 1.00 78.69 140 GLN A O 1
ATOM 1146 N N . GLY A 1 141 ? 31.466 -11.378 -3.660 1.00 68.62 141 GLY A N 1
ATOM 1147 C CA . GLY A 1 141 ? 32.912 -11.545 -3.455 1.00 68.62 141 GLY A CA 1
ATOM 1148 C C . GLY A 1 141 ? 33.587 -12.656 -4.274 1.00 68.62 141 GLY A C 1
ATOM 1149 O O . GLY A 1 141 ? 34.808 -12.757 -4.241 1.00 68.62 141 GLY A O 1
ATOM 1150 N N . GLN A 1 142 ? 32.832 -13.496 -4.994 1.00 61.00 142 GLN A N 1
ATOM 1151 C CA . GLN A 1 142 ? 33.379 -14.580 -5.833 1.00 61.00 142 GLN A CA 1
ATOM 1152 C C . GLN A 1 142 ? 33.173 -14.361 -7.343 1.00 61.00 142 GLN A C 1
ATOM 1154 O O . GLN A 1 142 ? 33.498 -15.235 -8.149 1.00 61.00 142 GLN A O 1
ATOM 1159 N N . GLY A 1 143 ? 32.658 -13.194 -7.741 1.00 55.59 143 GLY A N 1
ATOM 1160 C CA . GLY A 1 143 ? 32.533 -12.795 -9.140 1.00 55.59 143 GLY A CA 1
ATOM 1161 C C . GLY A 1 143 ? 33.870 -12.350 -9.722 1.00 55.59 143 GLY A C 1
ATOM 1162 O O . GLY A 1 143 ? 34.158 -11.163 -9.730 1.00 55.59 143 GLY A O 1
ATOM 1163 N N . GLN A 1 144 ? 34.655 -13.335 -10.160 1.00 54.00 144 GLN A N 1
ATOM 1164 C CA . GLN A 1 144 ? 35.575 -13.304 -11.300 1.00 54.00 144 GLN A CA 1
ATOM 1165 C C . GLN A 1 144 ? 36.116 -11.927 -11.716 1.00 54.00 144 GLN A C 1
ATOM 1167 O O . GLN A 1 144 ? 35.458 -11.161 -12.420 1.00 54.00 144 GLN A O 1
ATOM 1172 N N . ASP A 1 145 ? 37.396 -11.714 -11.414 1.00 51.44 145 ASP A N 1
ATOM 1173 C CA . ASP A 1 145 ? 38.296 -11.021 -12.326 1.00 51.44 145 ASP A CA 1
ATOM 1174 C C . ASP A 1 145 ? 38.181 -11.702 -13.698 1.00 51.44 145 ASP A C 1
ATOM 1176 O O . ASP A 1 145 ? 38.756 -12.766 -13.930 1.00 51.44 145 ASP A O 1
ATOM 1180 N N . ASP A 1 146 ? 37.368 -11.137 -14.585 1.00 55.53 146 ASP A N 1
ATOM 1181 C CA . ASP A 1 146 ? 37.299 -11.522 -15.988 1.00 55.53 146 ASP A CA 1
ATOM 1182 C C . ASP A 1 146 ? 38.194 -10.531 -16.756 1.00 55.53 146 ASP A C 1
ATOM 1184 O O . ASP A 1 146 ? 37.757 -9.425 -17.094 1.00 55.53 146 ASP A O 1
ATOM 1188 N N . PRO A 1 147 ? 39.489 -10.839 -16.982 1.00 59.88 147 PRO A N 1
ATOM 1189 C CA . PRO A 1 147 ? 40.452 -9.897 -17.555 1.00 59.88 147 PRO A CA 1
ATOM 1190 C C . PRO A 1 147 ? 40.222 -9.597 -19.049 1.00 59.88 147 PRO A C 1
ATOM 1192 O O . PRO A 1 147 ? 41.104 -9.037 -19.698 1.00 59.88 147 PRO A O 1
ATOM 1195 N N . TYR A 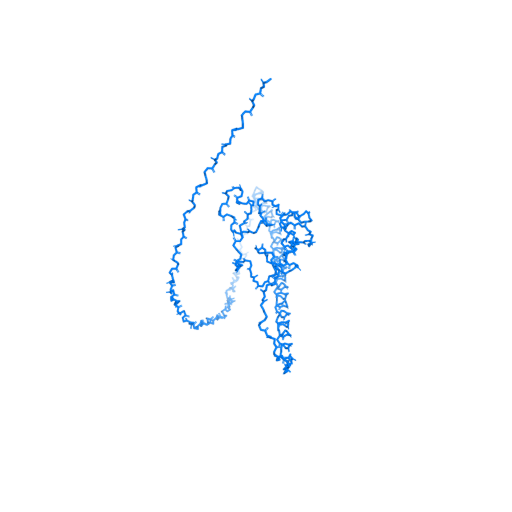1 148 ? 39.064 -9.953 -19.617 1.00 56.72 148 TYR A N 1
ATOM 1196 C CA . TYR A 1 148 ? 38.798 -9.853 -21.054 1.00 56.72 148 TYR A CA 1
ATOM 1197 C C . TYR A 1 148 ? 37.713 -8.847 -21.465 1.00 56.72 148 TYR A C 1
ATOM 1199 O O . TYR A 1 148 ? 37.325 -8.808 -22.632 1.00 56.72 148 TYR A O 1
ATOM 1207 N N . ALA A 1 149 ? 37.261 -7.960 -20.574 1.00 52.16 149 ALA A N 1
ATOM 1208 C CA . ALA A 1 149 ? 36.415 -6.825 -20.961 1.00 52.16 149 ALA A CA 1
ATOM 1209 C C . ALA A 1 149 ? 37.249 -5.648 -21.519 1.00 52.16 149 ALA A C 1
ATOM 1211 O O . ALA A 1 149 ? 37.152 -4.511 -21.059 1.00 52.16 149 ALA A O 1
ATOM 1212 N N . GLN A 1 150 ? 38.097 -5.921 -22.517 1.00 56.66 150 GLN A N 1
ATOM 1213 C CA . GLN A 1 150 ? 38.726 -4.893 -23.344 1.00 56.66 150 GLN A CA 1
ATOM 1214 C C . GLN A 1 150 ? 37.836 -4.586 -24.557 1.00 56.66 150 GLN A C 1
ATOM 1216 O O . GLN A 1 150 ? 37.472 -5.475 -25.318 1.00 56.66 150 GLN A O 1
ATOM 1221 N N . ALA A 1 151 ? 37.584 -3.290 -24.755 1.00 55.62 151 ALA A N 1
ATOM 1222 C CA . ALA A 1 151 ? 37.142 -2.654 -25.998 1.00 55.62 151 ALA A CA 1
ATOM 1223 C C . ALA A 1 151 ? 35.681 -2.873 -26.445 1.00 55.62 151 ALA A C 1
ATOM 1225 O O . ALA A 1 151 ? 35.384 -3.646 -27.351 1.00 55.62 151 ALA A O 1
ATOM 1226 N N . MET A 1 152 ? 34.778 -2.033 -25.929 1.00 48.06 152 MET A N 1
ATOM 1227 C CA . MET A 1 152 ? 33.571 -1.633 -26.660 1.00 48.06 152 MET A CA 1
ATOM 1228 C C . MET A 1 152 ? 33.648 -0.134 -26.952 1.00 48.06 152 MET A C 1
ATOM 1230 O O . MET A 1 152 ? 33.741 0.699 -26.053 1.00 48.06 152 MET A O 1
ATOM 1234 N N . GLN A 1 153 ? 33.704 0.172 -28.245 1.00 54.03 153 GLN A N 1
ATOM 1235 C CA . GLN A 1 153 ? 33.820 1.509 -28.808 1.00 54.03 153 GLN A CA 1
ATOM 1236 C C . GLN A 1 153 ? 32.572 2.377 -28.563 1.00 54.03 153 GLN A C 1
ATOM 1238 O O . GLN A 1 153 ? 31.462 1.849 -28.475 1.00 54.03 153 GLN A O 1
ATOM 1243 N N . PRO A 1 154 ? 32.722 3.716 -28.551 1.00 55.03 154 PRO A N 1
ATOM 1244 C CA . PRO A 1 154 ? 31.606 4.654 -28.571 1.00 55.03 154 PRO A CA 1
ATOM 1245 C C . PRO A 1 154 ? 30.962 4.671 -29.968 1.00 55.03 154 PRO A C 1
ATOM 1247 O O . PRO A 1 154 ? 31.363 5.423 -30.852 1.00 55.03 154 PRO A O 1
ATOM 1250 N N . GLY A 1 155 ? 29.975 3.802 -30.186 1.00 50.31 155 GLY A N 1
ATOM 1251 C CA . GLY A 1 155 ? 29.125 3.836 -31.377 1.00 50.31 155 GLY A CA 1
ATOM 1252 C C . GLY A 1 155 ? 28.015 4.894 -31.249 1.00 50.31 155 GLY A C 1
ATOM 1253 O O . GLY A 1 155 ? 27.447 5.043 -30.164 1.00 50.31 155 GLY A O 1
ATOM 1254 N N . PRO A 1 156 ? 27.671 5.631 -32.322 1.00 53.53 156 PRO A N 1
ATOM 1255 C CA . PRO A 1 156 ? 26.671 6.695 -32.283 1.00 53.53 156 PRO A CA 1
ATOM 1256 C C . PRO A 1 156 ? 25.268 6.098 -32.105 1.00 53.53 156 PRO A C 1
ATOM 1258 O O . PRO A 1 156 ? 24.699 5.504 -33.020 1.00 53.53 156 PRO A O 1
ATOM 1261 N N . SER A 1 157 ? 24.719 6.252 -30.900 1.00 48.25 157 SER A N 1
ATOM 1262 C CA . SER A 1 157 ? 23.390 5.777 -30.517 1.00 48.25 157 SER A CA 1
ATOM 1263 C C . SER A 1 157 ? 22.295 6.680 -31.093 1.00 48.25 157 SER A C 1
ATOM 1265 O O . SER A 1 157 ? 21.782 7.575 -30.430 1.00 48.25 157 SER A O 1
ATOM 1267 N N . TRP A 1 158 ? 21.905 6.420 -32.338 1.00 51.56 158 TRP A N 1
ATOM 1268 C CA . TRP A 1 158 ? 20.553 6.694 -32.830 1.00 51.56 158 TRP A CA 1
ATOM 1269 C C . TRP A 1 158 ? 19.689 5.453 -32.581 1.00 51.56 158 TRP A C 1
ATOM 1271 O O . TRP A 1 158 ? 19.016 4.959 -33.478 1.00 51.56 158 TRP A O 1
ATOM 1281 N N . ALA A 1 159 ? 19.736 4.893 -31.365 1.00 48.66 159 ALA A N 1
ATOM 1282 C CA . ALA A 1 159 ? 18.819 3.833 -30.980 1.00 48.66 159 ALA A CA 1
ATOM 1283 C C . ALA A 1 159 ? 17.396 4.371 -31.155 1.00 48.66 159 ALA A C 1
ATOM 1285 O O . ALA A 1 159 ? 16.922 5.188 -30.367 1.00 48.66 159 ALA A O 1
ATOM 1286 N N . VAL A 1 160 ? 16.758 3.947 -32.248 1.00 49.81 160 VAL A N 1
ATOM 1287 C CA . VAL A 1 160 ? 15.350 4.165 -32.550 1.00 49.81 160 VAL A CA 1
ATOM 1288 C C . VAL A 1 160 ? 14.610 3.827 -31.269 1.00 49.81 160 VAL A C 1
ATOM 1290 O O . VAL A 1 160 ? 14.645 2.676 -30.834 1.00 49.81 160 VAL A O 1
ATOM 1293 N N . ALA A 1 161 ? 14.048 4.845 -30.613 1.00 50.03 161 ALA A N 1
ATOM 1294 C CA . ALA A 1 161 ? 13.313 4.684 -29.375 1.00 50.03 161 ALA A CA 1
ATOM 1295 C C . ALA A 1 161 ? 12.144 3.751 -29.676 1.00 50.03 161 ALA A C 1
ATOM 1297 O O . ALA A 1 161 ? 11.109 4.188 -30.174 1.00 50.03 161 ALA A O 1
ATOM 1298 N N . VAL A 1 162 ? 12.341 2.449 -29.445 1.00 46.16 162 VAL A N 1
ATOM 1299 C CA . VAL A 1 162 ? 11.278 1.456 -29.506 1.00 46.16 162 VAL A CA 1
ATOM 1300 C C . VAL A 1 162 ? 10.216 2.009 -28.568 1.00 46.16 162 VAL A C 1
ATOM 1302 O O . VAL A 1 162 ? 10.513 2.166 -27.378 1.00 46.16 162 VAL A O 1
ATOM 1305 N N . PRO A 1 163 ? 9.039 2.415 -29.078 1.00 57.44 163 PRO A N 1
ATOM 1306 C CA . PRO A 1 163 ? 8.029 3.030 -28.244 1.00 57.44 163 PRO A CA 1
ATOM 1307 C C . PRO A 1 163 ? 7.740 2.018 -27.152 1.00 57.44 163 PRO A C 1
ATOM 1309 O O . PRO A 1 163 ? 7.318 0.903 -27.451 1.00 57.44 163 PRO A O 1
ATOM 1312 N N . ALA A 1 164 ? 8.073 2.370 -25.907 1.00 62.00 164 ALA A N 1
ATOM 1313 C CA . ALA A 1 164 ? 7.870 1.498 -24.768 1.00 62.00 164 ALA A CA 1
ATOM 1314 C C . ALA A 1 164 ? 6.385 1.142 -24.766 1.00 62.00 164 ALA A C 1
ATOM 1316 O O . ALA A 1 164 ? 5.545 1.973 -24.413 1.00 62.00 164 ALA A O 1
ATOM 1317 N N . THR A 1 165 ? 6.058 -0.055 -25.260 1.00 60.75 165 THR A N 1
ATOM 1318 C CA . THR A 1 165 ? 4.682 -0.524 -25.357 1.00 60.75 165 THR A CA 1
ATOM 1319 C C . THR A 1 165 ? 4.163 -0.490 -23.935 1.00 60.75 165 THR A C 1
ATOM 1321 O O . THR A 1 165 ? 4.681 -1.212 -23.077 1.00 60.75 165 THR A O 1
ATOM 1324 N N . LYS A 1 166 ? 3.241 0.435 -23.652 1.00 80.12 166 LYS A N 1
ATOM 1325 C CA . LYS A 1 166 ? 2.751 0.698 -22.300 1.00 80.12 166 LYS A CA 1
ATOM 1326 C C . LYS A 1 166 ? 1.877 -0.477 -21.874 1.00 80.12 166 LYS A C 1
ATOM 1328 O O . LYS A 1 166 ? 0.658 -0.413 -21.961 1.00 80.12 166 LYS A O 1
ATOM 1333 N N . ARG A 1 167 ? 2.518 -1.562 -21.440 1.00 94.81 167 ARG A N 1
ATOM 1334 C CA . ARG A 1 167 ? 1.848 -2.703 -20.824 1.00 94.81 167 ARG A CA 1
ATOM 1335 C C . ARG A 1 167 ? 1.317 -2.283 -19.461 1.00 94.81 167 ARG A C 1
ATOM 1337 O O . ARG A 1 167 ? 1.993 -1.586 -18.701 1.00 94.81 167 ARG A O 1
ATOM 1344 N N . CYS A 1 168 ? 0.106 -2.720 -19.150 1.00 96.75 168 CYS A N 1
ATOM 1345 C CA . CYS A 1 168 ? -0.545 -2.450 -17.881 1.00 96.75 168 CYS A CA 1
ATOM 1346 C C . CYS A 1 168 ? 0.305 -2.975 -16.715 1.00 96.75 168 CYS A C 1
ATOM 1348 O O . CYS A 1 168 ? 0.596 -4.166 -16.652 1.00 96.75 168 CYS A O 1
ATOM 1350 N N . ALA A 1 169 ? 0.644 -2.120 -15.745 1.00 95.56 169 ALA A N 1
ATOM 1351 C CA . ALA A 1 169 ? 1.483 -2.505 -14.603 1.00 95.56 169 ALA A CA 1
ATOM 1352 C C . ALA A 1 169 ? 0.894 -3.651 -13.747 1.00 95.56 169 ALA A C 1
ATOM 1354 O O . ALA A 1 169 ? 1.639 -4.353 -13.062 1.00 95.56 169 ALA A O 1
ATOM 1355 N N . PHE A 1 170 ? -0.427 -3.856 -13.808 1.00 97.19 170 PHE A N 1
ATOM 1356 C CA . PHE A 1 170 ? -1.143 -4.852 -13.008 1.00 97.19 170 PHE A CA 1
ATOM 1357 C C . PHE A 1 170 ? -1.314 -6.210 -13.698 1.00 97.19 170 PHE A C 1
ATOM 1359 O O . PHE A 1 170 ? -1.254 -7.245 -13.046 1.00 97.19 170 PHE A O 1
ATOM 1366 N N . CYS A 1 171 ? -1.562 -6.232 -15.010 1.00 97.38 171 CYS A N 1
ATOM 1367 C CA . CYS A 1 171 ? -1.897 -7.474 -15.720 1.00 97.38 171 CYS A CA 1
ATOM 1368 C C . CYS A 1 171 ? -1.135 -7.693 -17.028 1.00 97.38 171 CYS A C 1
ATOM 1370 O O . CYS A 1 171 ? -1.447 -8.636 -17.750 1.00 97.38 171 CYS A O 1
ATOM 1372 N N . ASP A 1 172 ? -0.187 -6.808 -17.340 1.00 95.81 172 ASP A N 1
ATOM 1373 C CA . ASP A 1 172 ? 0.678 -6.836 -18.524 1.00 95.81 172 ASP A CA 1
ATOM 1374 C C . ASP A 1 172 ? -0.053 -6.805 -19.877 1.00 95.81 172 ASP A C 1
ATOM 1376 O O . ASP A 1 172 ? 0.571 -7.025 -20.911 1.00 95.81 172 ASP A O 1
ATOM 1380 N N . GLY A 1 173 ? -1.357 -6.501 -19.886 1.00 96.56 173 GLY A N 1
ATOM 1381 C CA . GLY A 1 173 ? -2.146 -6.320 -21.106 1.00 96.56 173 GLY A CA 1
ATOM 1382 C C . GLY A 1 173 ? -1.958 -4.948 -21.763 1.00 96.56 173 GLY A C 1
ATOM 1383 O O . GLY A 1 173 ? -1.420 -4.022 -21.153 1.00 96.56 173 GLY A O 1
ATOM 1384 N N . ASP A 1 174 ? -2.469 -4.804 -22.986 1.00 95.81 174 ASP A N 1
ATOM 1385 C CA . ASP A 1 174 ? -2.328 -3.598 -23.816 1.00 95.81 174 ASP A CA 1
ATOM 1386 C C . ASP A 1 174 ? -3.370 -2.519 -23.467 1.00 95.81 174 ASP A C 1
ATOM 1388 O O . ASP A 1 174 ? -4.276 -2.210 -24.235 1.00 95.81 174 ASP A O 1
ATOM 1392 N N . HIS A 1 175 ? -3.278 -1.972 -22.254 1.00 95.75 175 HIS A N 1
ATOM 1393 C CA . HIS A 1 175 ? -4.088 -0.843 -21.784 1.00 95.75 175 HIS A CA 1
ATOM 1394 C C . HIS A 1 175 ? -3.363 -0.073 -20.676 1.00 95.75 175 HIS A C 1
ATOM 1396 O O . HIS A 1 175 ? -2.425 -0.570 -20.046 1.00 95.75 175 HIS A O 1
ATOM 1402 N N . TYR A 1 176 ? -3.821 1.146 -20.389 1.00 95.56 176 TYR A N 1
ATOM 1403 C CA . TYR A 1 176 ? -3.286 1.930 -19.281 1.00 95.56 176 TYR A CA 1
ATOM 1404 C C . TYR A 1 176 ? -3.653 1.319 -17.929 1.00 95.56 176 TYR A C 1
ATOM 1406 O O . TYR A 1 176 ? -4.743 0.790 -17.732 1.00 95.56 176 TYR A O 1
ATOM 1414 N N . ALA A 1 177 ? -2.762 1.467 -16.947 1.00 96.06 177 ALA A N 1
ATOM 1415 C CA . ALA A 1 177 ? -2.986 0.971 -15.590 1.00 96.06 177 ALA A CA 1
ATOM 1416 C C . ALA A 1 177 ? -4.289 1.510 -14.960 1.00 96.06 177 ALA A C 1
ATOM 1418 O O . ALA A 1 177 ? -4.970 0.788 -14.236 1.00 96.06 177 ALA A O 1
ATOM 1419 N N . CYS A 1 178 ? -4.672 2.760 -15.251 1.00 96.31 178 CYS A N 1
ATOM 1420 C CA . CYS A 1 178 ? -5.925 3.332 -14.755 1.00 96.31 178 CYS A CA 1
ATOM 1421 C C . CYS A 1 178 ? -7.166 2.580 -15.261 1.00 96.31 178 CYS A C 1
ATOM 1423 O O . CYS A 1 178 ? -8.101 2.391 -14.483 1.00 96.31 178 CYS A O 1
ATOM 1425 N N . ASP A 1 179 ? -7.117 2.048 -16.481 1.00 96.44 179 ASP A N 1
ATOM 1426 C CA . ASP A 1 179 ? -8.240 1.394 -17.162 1.00 96.44 179 ASP A CA 1
ATOM 1427 C C . ASP A 1 179 ? -8.253 -0.128 -16.951 1.00 96.44 179 ASP A C 1
ATOM 1429 O O . ASP A 1 179 ? -9.008 -0.858 -17.592 1.00 96.44 179 ASP A O 1
ATOM 1433 N N . CYS A 1 180 ? -7.413 -0.640 -16.046 1.00 97.69 180 CYS A N 1
ATOM 1434 C CA . CYS A 1 180 ? -7.339 -2.069 -15.784 1.00 97.69 180 CYS A CA 1
ATOM 1435 C C . CYS A 1 180 ? -8.614 -2.588 -15.110 1.00 97.69 180 CYS A C 1
ATOM 1437 O O . CYS A 1 180 ? -8.828 -2.379 -13.915 1.00 97.69 180 CYS A O 1
ATOM 1439 N N . GLY A 1 181 ? -9.429 -3.325 -15.871 1.00 97.12 181 GLY A N 1
ATOM 1440 C CA . GLY A 1 181 ? -10.667 -3.939 -15.381 1.00 97.12 181 GLY A CA 1
ATOM 1441 C C . GLY A 1 181 ? -10.464 -5.159 -14.476 1.00 97.12 181 GLY A C 1
ATOM 1442 O O . GLY A 1 181 ? -11.382 -5.533 -13.755 1.00 97.12 181 GLY A O 1
ATOM 1443 N N . ARG A 1 182 ? -9.270 -5.774 -14.471 1.00 98.00 182 ARG A N 1
ATOM 1444 C CA . ARG A 1 182 ? -8.977 -6.932 -13.600 1.00 98.00 182 ARG A CA 1
ATOM 1445 C C . ARG A 1 182 ? -8.837 -6.549 -12.125 1.00 98.00 182 ARG A C 1
ATOM 1447 O O . ARG A 1 182 ? -9.136 -7.362 -11.262 1.00 98.00 182 ARG A O 1
ATOM 1454 N N . PHE A 1 183 ? -8.394 -5.325 -11.844 1.00 97.62 183 PHE A N 1
ATOM 1455 C CA . PHE A 1 183 ? -8.150 -4.828 -10.491 1.00 97.62 183 PHE A CA 1
ATOM 1456 C C . PHE A 1 183 ? -8.958 -3.546 -10.286 1.00 97.62 183 PHE A C 1
ATOM 1458 O O . PHE A 1 183 ? -8.528 -2.462 -10.684 1.00 97.62 183 PHE A O 1
ATOM 1465 N N . TYR A 1 184 ? -10.155 -3.667 -9.712 1.00 96.50 184 TYR A N 1
ATOM 1466 C CA . TYR A 1 184 ? -11.126 -2.566 -9.655 1.00 96.50 184 TYR A CA 1
ATOM 1467 C C . TYR A 1 184 ? -11.063 -1.729 -8.367 1.00 96.50 184 TYR A C 1
ATOM 1469 O O . TYR A 1 184 ? -11.502 -0.583 -8.380 1.00 96.50 184 TYR A O 1
ATOM 1477 N N . ASN A 1 185 ? -10.523 -2.269 -7.270 1.00 97.81 185 ASN A N 1
ATOM 1478 C CA . ASN A 1 185 ? -10.396 -1.577 -5.981 1.00 97.81 185 ASN A CA 1
ATOM 1479 C C . ASN A 1 185 ? -8.927 -1.254 -5.649 1.00 97.81 185 ASN A C 1
ATOM 1481 O O . ASN A 1 185 ? -7.994 -1.822 -6.227 1.00 97.81 185 ASN A O 1
ATOM 1485 N N . LEU A 1 186 ? -8.715 -0.314 -4.726 1.00 97.88 186 LEU A N 1
ATOM 1486 C CA . LEU A 1 186 ? -7.378 0.142 -4.344 1.00 97.88 186 LEU A CA 1
ATOM 1487 C C . LEU A 1 186 ? -6.579 -0.932 -3.608 1.00 97.88 186 LEU A C 1
ATOM 1489 O O . LEU A 1 186 ? -5.376 -1.057 -3.846 1.00 97.88 186 LEU A O 1
ATOM 1493 N N . ARG A 1 187 ? -7.228 -1.714 -2.739 1.00 97.81 187 ARG A N 1
ATOM 1494 C CA . ARG A 1 187 ? -6.572 -2.779 -1.974 1.00 97.81 187 ARG A CA 1
ATOM 1495 C C . ARG A 1 187 ? -5.901 -3.809 -2.884 1.00 97.81 187 ARG A C 1
ATOM 1497 O O . ARG A 1 187 ? -4.727 -4.124 -2.694 1.00 97.81 187 ARG A O 1
ATOM 1504 N N . ASP A 1 188 ? -6.616 -4.285 -3.896 1.00 97.81 188 ASP A N 1
ATOM 1505 C CA . ASP A 1 188 ? -6.129 -5.278 -4.850 1.00 97.81 188 ASP A CA 1
ATOM 1506 C C . ASP A 1 188 ? -5.022 -4.715 -5.736 1.00 97.81 188 ASP A C 1
ATOM 1508 O O . ASP A 1 188 ? -4.034 -5.402 -6.000 1.00 97.81 188 ASP A O 1
ATOM 1512 N N . ARG A 1 189 ? -5.137 -3.444 -6.140 1.00 98.25 189 ARG A N 1
ATOM 1513 C CA . ARG A 1 189 ? -4.081 -2.751 -6.890 1.00 98.25 189 ARG A CA 1
ATOM 1514 C C . ARG A 1 189 ? -2.787 -2.635 -6.086 1.00 98.25 189 ARG A C 1
ATOM 1516 O O . ARG A 1 189 ? -1.721 -2.899 -6.638 1.00 98.25 189 ARG A O 1
ATOM 1523 N N . ARG A 1 190 ? -2.866 -2.271 -4.798 1.00 97.94 190 ARG A N 1
ATOM 1524 C CA . ARG A 1 190 ? -1.686 -2.160 -3.917 1.00 97.94 190 ARG A CA 1
ATOM 1525 C C . ARG A 1 190 ? -1.019 -3.513 -3.721 1.00 97.94 190 ARG A C 1
ATOM 1527 O O . ARG A 1 190 ? 0.183 -3.633 -3.933 1.00 97.94 190 ARG A O 1
ATOM 1534 N N . ARG A 1 191 ? -1.815 -4.540 -3.403 1.00 97.62 191 ARG A N 1
ATOM 1535 C CA . ARG A 1 191 ? -1.333 -5.921 -3.269 1.00 97.62 191 ARG A CA 1
ATOM 1536 C C . ARG A 1 191 ? -0.609 -6.388 -4.536 1.00 97.62 191 ARG A C 1
ATOM 1538 O O . ARG A 1 191 ? 0.506 -6.879 -4.442 1.00 97.62 191 ARG A O 1
ATOM 1545 N N . CYS A 1 192 ? -1.196 -6.157 -5.712 1.00 97.88 192 CYS A N 1
ATOM 1546 C CA . CYS A 1 192 ? -0.603 -6.554 -6.989 1.00 97.88 192 CYS A CA 1
ATOM 1547 C C . CYS A 1 192 ? 0.743 -5.862 -7.276 1.00 97.88 192 CYS A C 1
ATOM 1549 O O . CYS A 1 192 ? 1.664 -6.509 -7.771 1.00 97.88 192 CYS A O 1
ATOM 1551 N N . LEU A 1 193 ? 0.890 -4.564 -6.974 1.00 96.50 193 LEU A N 1
ATOM 1552 C CA . LEU A 1 193 ? 2.188 -3.894 -7.143 1.00 96.50 193 LEU A CA 1
ATOM 1553 C C . LEU A 1 193 ? 3.229 -4.366 -6.136 1.00 96.50 193 LEU A C 1
ATOM 1555 O O . LEU A 1 193 ? 4.386 -4.518 -6.520 1.00 96.50 193 LEU A O 1
ATOM 1559 N N . PHE A 1 194 ? 2.823 -4.603 -4.888 1.00 96.25 194 PHE A N 1
ATOM 1560 C CA . PHE A 1 194 ? 3.704 -5.134 -3.854 1.00 96.25 194 PHE A CA 1
ATOM 1561 C C . PHE A 1 194 ? 4.255 -6.509 -4.253 1.00 96.25 194 PHE A C 1
ATOM 1563 O O . PHE A 1 194 ? 5.461 -6.704 -4.256 1.00 96.25 194 PHE A O 1
ATOM 1570 N N . GLU A 1 195 ? 3.394 -7.424 -4.708 1.00 96.31 195 GLU A N 1
ATOM 1571 C CA . GLU A 1 195 ? 3.792 -8.758 -5.195 1.00 96.31 195 GLU A CA 1
ATOM 1572 C C . GLU A 1 195 ? 4.709 -8.716 -6.430 1.00 96.31 195 GLU A C 1
ATOM 1574 O O . GLU A 1 195 ? 5.411 -9.681 -6.721 1.00 96.31 195 GLU A O 1
ATOM 1579 N N . ARG A 1 196 ? 4.693 -7.609 -7.180 1.00 96.00 196 ARG A N 1
ATOM 1580 C CA . ARG A 1 196 ? 5.488 -7.408 -8.399 1.00 96.00 196 ARG A CA 1
ATOM 1581 C C . ARG A 1 196 ? 6.705 -6.506 -8.187 1.00 96.00 196 ARG A C 1
ATOM 1583 O O . ARG A 1 196 ? 7.325 -6.124 -9.182 1.00 96.00 196 ARG A O 1
ATOM 1590 N N . ASP A 1 197 ? 7.014 -6.133 -6.945 1.00 96.56 197 ASP A N 1
ATOM 1591 C CA . ASP A 1 197 ? 8.066 -5.177 -6.586 1.00 96.56 197 ASP A CA 1
ATOM 1592 C C . ASP A 1 197 ? 8.007 -3.891 -7.426 1.00 96.56 197 ASP A C 1
ATOM 1594 O O . ASP A 1 197 ? 8.982 -3.487 -8.067 1.00 96.56 197 ASP A O 1
ATOM 1598 N N . ARG A 1 198 ? 6.837 -3.245 -7.478 1.00 96.94 198 ARG A N 1
ATOM 1599 C CA . ARG A 1 198 ? 6.620 -1.987 -8.210 1.00 96.94 198 ARG A CA 1
ATOM 1600 C C . ARG A 1 198 ? 6.207 -0.850 -7.282 1.00 96.94 198 ARG A C 1
ATOM 1602 O O . ARG A 1 198 ? 5.466 -1.040 -6.326 1.00 96.94 198 ARG A O 1
ATOM 1609 N N . CYS A 1 199 ? 6.659 0.362 -7.593 1.00 97.31 199 CYS A N 1
ATOM 1610 C CA . CYS A 1 199 ? 6.355 1.560 -6.812 1.00 97.31 199 CYS A CA 1
ATOM 1611 C C . CYS A 1 199 ? 4.951 2.102 -7.130 1.00 97.31 199 CYS A C 1
ATOM 1613 O O . CYS A 1 199 ? 4.588 2.262 -8.295 1.00 97.31 199 CYS A O 1
ATOM 1615 N N . GLU A 1 200 ? 4.180 2.466 -6.100 1.00 96.75 200 GLU A N 1
ATOM 1616 C CA . GLU A 1 200 ? 2.810 2.987 -6.250 1.00 96.75 200 GLU A CA 1
ATOM 1617 C C . GLU A 1 200 ? 2.733 4.343 -6.977 1.00 96.75 200 GLU A C 1
ATOM 1619 O O . GLU A 1 200 ? 1.710 4.654 -7.591 1.00 96.75 200 GLU A O 1
ATOM 1624 N N . ARG A 1 201 ? 3.802 5.155 -6.937 1.00 96.38 201 ARG A N 1
ATOM 1625 C CA . ARG A 1 201 ? 3.825 6.485 -7.574 1.00 96.38 201 ARG A CA 1
ATOM 1626 C C . ARG A 1 201 ? 4.241 6.443 -9.042 1.00 96.38 201 ARG A C 1
ATOM 1628 O O . ARG A 1 201 ? 3.602 7.096 -9.857 1.00 96.38 201 ARG A O 1
ATOM 1635 N N . CYS A 1 202 ? 5.275 5.682 -9.397 1.00 96.38 202 CYS A N 1
ATOM 1636 C CA . CYS A 1 202 ? 5.785 5.646 -10.774 1.00 96.38 202 CYS A CA 1
ATOM 1637 C C . CYS A 1 202 ? 5.402 4.385 -11.562 1.00 96.38 202 CYS A C 1
ATOM 1639 O O . CYS A 1 202 ? 5.615 4.344 -12.769 1.00 96.38 202 CYS A O 1
ATOM 1641 N N . LEU A 1 203 ? 4.854 3.354 -10.906 1.00 96.06 203 LEU A N 1
ATOM 1642 C CA . LEU A 1 203 ? 4.519 2.038 -11.478 1.00 96.06 203 LEU A CA 1
ATOM 1643 C C . LEU A 1 203 ? 5.704 1.254 -12.081 1.00 96.06 203 LEU A C 1
ATOM 1645 O O . LEU A 1 203 ? 5.517 0.179 -12.669 1.00 96.06 203 LEU A O 1
ATOM 1649 N N . LEU A 1 204 ? 6.923 1.775 -11.930 1.00 95.25 204 LEU A N 1
ATOM 1650 C CA . LEU A 1 204 ? 8.168 1.112 -12.299 1.00 95.25 204 LEU A CA 1
ATOM 1651 C C . LEU A 1 204 ? 8.614 0.169 -11.181 1.00 95.25 204 LEU A C 1
ATOM 1653 O O . LEU A 1 204 ? 8.067 0.196 -10.077 1.00 95.25 204 LEU A O 1
ATOM 1657 N N . ARG A 1 205 ? 9.623 -0.657 -11.468 1.00 95.94 205 ARG A N 1
ATOM 1658 C CA . ARG A 1 205 ? 10.258 -1.518 -10.466 1.00 95.94 205 ARG A CA 1
ATOM 1659 C C . ARG A 1 205 ? 10.723 -0.673 -9.274 1.00 95.94 205 ARG A C 1
ATOM 1661 O O . ARG A 1 205 ? 11.369 0.359 -9.457 1.00 95.94 205 ARG A O 1
ATOM 1668 N N . ALA A 1 206 ? 10.361 -1.095 -8.069 1.00 95.81 206 ALA A N 1
ATOM 1669 C CA . ALA A 1 206 ? 10.644 -0.392 -6.832 1.00 95.81 206 ALA A CA 1
ATOM 1670 C C . ALA A 1 206 ? 12.131 -0.527 -6.486 1.00 95.81 206 ALA A C 1
ATOM 1672 O O . ALA A 1 206 ? 12.575 -1.508 -5.905 1.00 95.81 206 ALA A O 1
ATOM 1673 N N . THR A 1 207 ? 12.907 0.483 -6.863 1.00 96.25 207 THR A N 1
ATOM 1674 C CA . THR A 1 207 ? 14.275 0.712 -6.368 1.00 96.25 207 THR A CA 1
ATOM 1675 C C . THR A 1 207 ? 14.312 1.796 -5.286 1.00 96.25 207 THR A C 1
ATOM 1677 O O . THR A 1 207 ? 15.379 2.232 -4.870 1.00 96.25 207 THR A O 1
ATOM 1680 N N . HIS A 1 208 ? 13.138 2.273 -4.871 1.00 96.12 208 HIS A N 1
ATOM 1681 C CA . HIS A 1 208 ? 12.931 3.401 -3.971 1.00 96.12 208 HIS A CA 1
ATOM 1682 C C . HIS A 1 208 ? 11.593 3.251 -3.235 1.00 96.12 208 HIS A C 1
ATOM 1684 O O . HIS A 1 208 ? 10.707 2.511 -3.673 1.00 96.12 208 HIS A O 1
ATOM 1690 N N . LEU A 1 209 ? 11.432 3.991 -2.137 1.00 94.25 209 LEU A N 1
ATOM 1691 C CA . LEU A 1 209 ? 10.172 4.079 -1.403 1.00 94.25 209 LEU A CA 1
ATOM 1692 C C . LEU A 1 209 ? 9.209 5.039 -2.109 1.00 94.25 209 LEU A C 1
ATOM 1694 O O . LEU A 1 209 ? 9.626 6.001 -2.749 1.00 94.25 209 LEU A O 1
ATOM 1698 N N . ALA A 1 210 ? 7.901 4.823 -1.956 1.00 93.75 210 ALA A N 1
ATOM 1699 C CA . ALA A 1 210 ? 6.895 5.700 -2.557 1.00 93.75 210 ALA A CA 1
ATOM 1700 C C . ALA A 1 210 ? 7.054 7.167 -2.107 1.00 93.75 210 ALA A C 1
ATOM 1702 O O . ALA A 1 210 ? 6.902 8.078 -2.919 1.00 93.75 210 ALA A O 1
ATOM 1703 N N . THR A 1 211 ? 7.424 7.404 -0.847 1.00 94.12 211 THR A N 1
ATOM 1704 C CA . THR A 1 211 ? 7.653 8.745 -0.280 1.00 94.12 211 THR A CA 1
ATOM 1705 C C . THR A 1 211 ? 8.867 9.460 -0.874 1.00 94.12 211 THR A C 1
ATOM 1707 O O . THR A 1 211 ? 8.847 10.682 -0.970 1.00 94.12 211 THR A O 1
ATOM 1710 N N . SER A 1 212 ? 9.887 8.723 -1.324 1.00 95.56 212 SER A N 1
ATOM 1711 C CA . SER A 1 212 ? 11.092 9.257 -1.977 1.00 95.56 212 SER A CA 1
ATOM 1712 C C . SER A 1 212 ? 11.080 9.082 -3.499 1.00 95.56 212 SER A C 1
ATOM 1714 O O . SER A 1 212 ? 12.107 9.227 -4.160 1.00 95.56 212 SER A O 1
ATOM 1716 N N . CYS A 1 213 ? 9.922 8.758 -4.082 1.00 96.62 213 CYS A N 1
ATOM 1717 C CA . CYS A 1 213 ? 9.808 8.568 -5.520 1.00 96.62 213 CYS A CA 1
ATOM 1718 C C . CYS A 1 213 ? 10.017 9.901 -6.264 1.00 96.62 213 CYS A C 1
ATOM 1720 O O . CYS A 1 213 ? 9.279 10.855 -6.001 1.00 96.62 213 CYS A O 1
ATOM 1722 N N . PRO A 1 214 ? 10.935 9.970 -7.247 1.00 94.81 214 PRO A N 1
ATOM 1723 C CA . PRO A 1 214 ? 11.197 11.196 -8.004 1.00 94.81 214 PRO A CA 1
ATOM 1724 C C . PRO A 1 214 ? 10.086 11.533 -9.008 1.00 94.81 214 PRO A C 1
ATOM 1726 O O . PRO A 1 214 ? 10.131 12.576 -9.654 1.00 94.81 214 PRO A O 1
ATOM 1729 N N . ALA A 1 215 ? 9.090 10.658 -9.183 1.00 94.44 215 ALA A N 1
ATOM 1730 C CA . ALA A 1 215 ? 8.016 10.898 -10.132 1.00 94.44 215 ALA A CA 1
ATOM 1731 C C . ALA A 1 215 ? 7.181 12.123 -9.733 1.00 94.44 215 ALA A C 1
ATOM 1733 O O . ALA A 1 215 ? 6.634 12.211 -8.631 1.00 94.44 215 ALA A O 1
ATOM 1734 N N . THR A 1 216 ? 7.033 13.037 -10.686 1.00 94.06 216 THR A N 1
ATOM 1735 C CA . THR A 1 216 ? 6.201 14.246 -10.605 1.00 94.06 216 THR A CA 1
ATOM 1736 C C . THR A 1 216 ? 4.860 14.068 -11.326 1.00 94.06 216 THR A C 1
ATOM 1738 O O . THR A 1 216 ? 4.183 15.038 -11.660 1.00 94.06 216 THR A O 1
ATOM 1741 N N . SER A 1 217 ? 4.459 12.818 -11.590 1.00 93.62 217 SER A N 1
ATOM 1742 C CA . SER A 1 217 ? 3.224 12.512 -12.311 1.00 93.62 217 SER A CA 1
ATOM 1743 C C . SER A 1 217 ? 2.005 13.052 -11.568 1.00 93.62 217 SER A C 1
ATOM 1745 O O . SER A 1 217 ? 1.820 12.758 -10.386 1.00 93.62 217 SER A O 1
ATOM 1747 N N . THR A 1 218 ? 1.148 13.776 -12.284 1.00 97.00 218 THR A N 1
ATOM 1748 C CA . THR A 1 218 ? -0.124 14.269 -11.754 1.00 97.00 218 THR A CA 1
ATOM 1749 C C . THR A 1 218 ? -1.235 13.245 -11.961 1.00 97.00 218 THR A C 1
ATOM 1751 O O . THR A 1 218 ? -1.335 12.596 -13.006 1.00 97.00 218 THR A O 1
ATOM 1754 N N . CYS A 1 219 ? -2.103 13.094 -10.964 1.00 97.94 219 CYS A N 1
ATOM 1755 C CA . CYS A 1 219 ? -3.305 12.287 -11.080 1.00 97.94 219 CYS A CA 1
ATOM 1756 C C . CYS A 1 219 ? -4.296 12.952 -12.042 1.00 97.94 219 CYS A C 1
ATOM 1758 O O . CYS A 1 219 ? -4.842 14.021 -11.755 1.00 97.94 219 CYS A O 1
ATOM 1760 N N . PHE A 1 220 ? -4.589 12.268 -13.147 1.00 97.81 220 PHE A N 1
ATOM 1761 C CA . PHE A 1 220 ? -5.530 12.708 -14.175 1.00 97.81 220 PHE A CA 1
ATOM 1762 C C . PHE A 1 220 ? -6.918 13.005 -13.591 1.00 97.81 220 PHE A C 1
ATOM 1764 O O . PHE A 1 220 ? -7.468 14.074 -13.826 1.00 97.81 220 PHE A O 1
ATOM 1771 N N . TYR A 1 221 ? -7.455 12.114 -12.750 1.00 98.06 221 TYR A N 1
ATOM 1772 C CA . TYR A 1 221 ? -8.798 12.281 -12.183 1.00 98.06 221 TYR A CA 1
ATOM 1773 C C . TYR A 1 221 ? -8.901 13.459 -11.206 1.00 98.06 221 TYR A C 1
ATOM 1775 O O . TYR A 1 221 ? -9.928 14.133 -11.159 1.00 98.06 221 TYR A O 1
ATOM 1783 N N . CYS A 1 222 ? -7.856 13.725 -10.417 1.00 98.50 222 CYS A N 1
ATOM 1784 C CA . CYS A 1 222 ? -7.823 14.904 -9.549 1.00 98.50 222 CYS A CA 1
ATOM 1785 C C . CYS A 1 222 ? -7.639 16.188 -10.353 1.00 98.50 222 CYS A C 1
ATOM 1787 O O . CYS A 1 222 ? -8.336 17.163 -10.080 1.00 98.50 222 CYS A O 1
ATOM 1789 N N . LYS A 1 223 ? -6.783 16.167 -11.381 1.00 98.00 223 LYS A N 1
ATOM 1790 C CA . LYS A 1 223 ? -6.600 17.296 -12.296 1.00 98.00 223 LYS A CA 1
ATOM 1791 C C . LYS A 1 223 ? -7.915 17.673 -12.988 1.00 98.00 223 LYS A C 1
ATOM 1793 O O . LYS A 1 223 ? -8.319 18.829 -12.919 1.00 98.00 223 LYS A O 1
ATOM 1798 N N 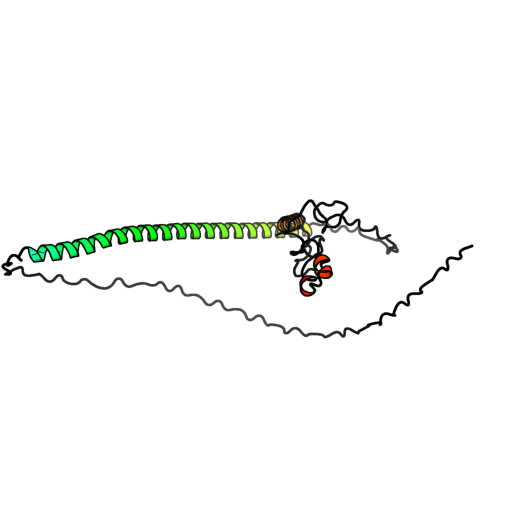. SER A 1 224 ? -8.634 16.707 -13.565 1.00 98.06 224 SER A N 1
ATOM 1799 C CA . SER A 1 224 ? -9.937 16.946 -14.210 1.00 98.06 224 SER A CA 1
ATOM 1800 C C . SER A 1 224 ? -11.004 17.471 -13.244 1.00 98.06 224 SER A C 1
ATOM 1802 O O . SER A 1 224 ? -11.878 18.228 -13.650 1.00 98.06 224 SER A O 1
ATOM 1804 N N . ALA A 1 225 ? -10.925 17.105 -11.962 1.00 98.25 225 ALA A N 1
ATOM 1805 C CA . ALA A 1 225 ? -11.837 17.571 -10.920 1.00 98.25 225 ALA A CA 1
ATOM 1806 C C . ALA A 1 225 ? -11.383 18.868 -10.218 1.00 98.25 225 ALA A C 1
ATOM 1808 O O . ALA A 1 225 ? -11.981 19.234 -9.210 1.00 98.25 225 ALA A O 1
ATOM 1809 N N . LYS A 1 226 ? -10.325 19.540 -10.706 1.00 98.06 226 LYS A N 1
ATOM 1810 C CA . LYS A 1 226 ? -9.729 20.749 -10.099 1.00 98.06 226 LYS A CA 1
ATOM 1811 C C . LYS A 1 226 ? -9.316 20.571 -8.624 1.00 98.06 226 LYS A C 1
ATOM 1813 O O . LYS A 1 226 ? -9.396 21.493 -7.821 1.00 98.06 226 LYS A O 1
ATOM 1818 N N . ARG A 1 227 ? -8.861 19.366 -8.266 1.00 98.00 227 ARG A N 1
ATOM 1819 C CA . ARG A 1 227 ? -8.325 19.000 -6.943 1.00 98.00 227 ARG A CA 1
ATOM 1820 C C . ARG A 1 227 ? -6.801 19.106 -6.940 1.00 98.00 227 ARG A C 1
ATOM 1822 O O . ARG A 1 227 ? -6.093 18.108 -7.091 1.00 98.00 227 ARG A O 1
ATOM 1829 N N . GLU A 1 228 ? -6.299 20.336 -6.872 1.00 96.50 228 GLU A N 1
ATOM 1830 C CA . GLU A 1 228 ? -4.873 20.627 -7.073 1.00 96.50 228 GLU A CA 1
ATOM 1831 C C . GLU A 1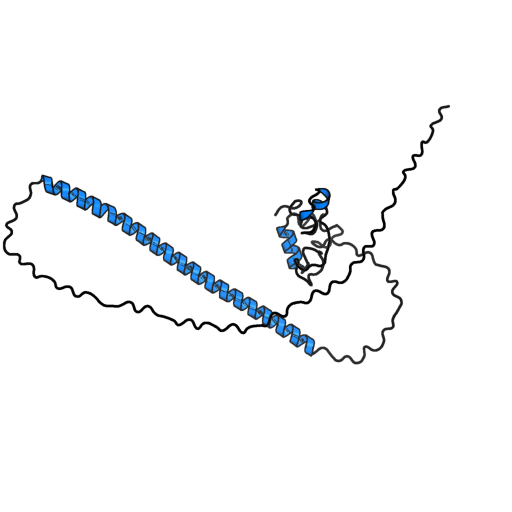 228 ? -3.978 20.086 -5.961 1.00 96.50 228 GLU A C 1
ATOM 1833 O O . GLU A 1 228 ? -2.899 19.561 -6.232 1.00 96.50 228 GLU A O 1
ATOM 1838 N N . LYS A 1 229 ? -4.453 20.127 -4.715 1.00 96.62 229 LYS A N 1
ATOM 1839 C CA . LYS A 1 229 ? -3.695 19.632 -3.563 1.00 96.62 229 LYS A CA 1
ATOM 1840 C C . LYS A 1 229 ? -3.464 18.122 -3.641 1.00 96.62 229 LYS A C 1
ATOM 1842 O O . LYS A 1 229 ? -2.401 17.624 -3.283 1.00 96.62 229 LYS A O 1
ATOM 1847 N N . GLU A 1 230 ? -4.453 17.380 -4.127 1.00 97.00 230 GLU A N 1
ATOM 1848 C CA . GLU A 1 230 ? -4.427 15.924 -4.186 1.00 97.00 230 GLU A CA 1
ATOM 1849 C C . GLU A 1 230 ? -3.771 15.395 -5.462 1.00 97.00 230 GLU A C 1
ATOM 1851 O O . GLU A 1 230 ? -3.372 14.233 -5.487 1.00 97.00 230 GLU A O 1
ATOM 1856 N N . MET A 1 231 ? -3.654 16.191 -6.532 1.00 96.94 231 MET A N 1
ATOM 1857 C CA . MET A 1 231 ? -3.176 15.659 -7.813 1.00 96.94 231 MET A CA 1
ATOM 1858 C C . MET A 1 231 ? -1.712 15.200 -7.784 1.00 96.94 231 MET A C 1
ATOM 1860 O O . MET A 1 231 ? -1.350 14.339 -8.577 1.00 96.94 231 MET A O 1
ATOM 1864 N N . TYR A 1 232 ? -0.885 15.726 -6.877 1.00 95.50 232 TYR A N 1
ATOM 1865 C CA . TYR A 1 232 ? 0.540 15.379 -6.775 1.00 95.50 232 TYR A CA 1
ATOM 1866 C C . TYR A 1 232 ? 0.835 14.245 -5.781 1.00 95.50 232 TYR A C 1
ATOM 1868 O O . TYR A 1 232 ? 1.941 13.696 -5.768 1.00 95.50 232 TYR A O 1
ATOM 1876 N N . SER A 1 233 ? -0.142 13.873 -4.945 1.00 95.19 233 SER A N 1
ATOM 1877 C CA . SER A 1 233 ? 0.070 12.909 -3.860 1.00 95.19 233 SER A CA 1
ATOM 1878 C C . SER A 1 233 ? 0.044 11.451 -4.318 1.00 95.19 233 SER A C 1
ATOM 1880 O O . SER A 1 233 ? 0.573 10.584 -3.626 1.00 95.19 233 SER A O 1
ATOM 1882 N N . HIS A 1 234 ? -0.547 11.158 -5.479 1.00 96.56 234 HIS A N 1
ATOM 1883 C CA . HIS A 1 234 ? -0.760 9.789 -5.946 1.00 96.56 234 HIS A CA 1
ATOM 1884 C C . HIS A 1 234 ? -0.761 9.676 -7.473 1.00 96.56 234 HIS A C 1
ATOM 1886 O O . HIS A 1 234 ? -1.033 10.632 -8.195 1.00 96.56 234 HIS A O 1
ATOM 1892 N N . HIS A 1 235 ? -0.509 8.464 -7.966 1.00 97.25 235 HIS A N 1
ATOM 1893 C CA . HIS A 1 235 ? -0.653 8.129 -9.379 1.00 97.25 235 HIS A CA 1
ATOM 1894 C C . HIS A 1 235 ? -2.134 7.946 -9.753 1.00 97.25 235 HIS A C 1
ATOM 1896 O O . HIS A 1 235 ? -2.922 7.460 -8.941 1.00 97.25 235 HIS A O 1
ATOM 1902 N N . SER A 1 236 ? -2.524 8.233 -11.002 1.00 97.75 236 SER A N 1
ATOM 1903 C CA . SER A 1 236 ? -3.916 8.095 -11.484 1.00 97.75 236 SER A CA 1
ATOM 1904 C C . SER A 1 236 ? -4.528 6.716 -11.212 1.00 97.75 236 SER A C 1
ATOM 1906 O O . SER A 1 236 ? -5.718 6.604 -10.932 1.00 97.75 236 SER A O 1
ATOM 1908 N N . ALA A 1 237 ? -3.711 5.660 -11.252 1.00 97.56 237 ALA A N 1
ATOM 1909 C CA . ALA A 1 237 ? -4.134 4.287 -10.969 1.00 97.56 237 ALA A CA 1
ATOM 1910 C C . ALA A 1 237 ? -4.509 4.029 -9.492 1.00 97.56 237 ALA A C 1
ATOM 1912 O O . ALA A 1 237 ? -5.153 3.023 -9.208 1.00 97.56 237 ALA A O 1
ATOM 1913 N N . PHE A 1 238 ? -4.146 4.929 -8.577 1.00 97.81 238 PHE A N 1
ATOM 1914 C CA . PHE A 1 238 ? -4.410 4.848 -7.137 1.00 97.81 238 PHE A CA 1
ATOM 1915 C C . PHE A 1 238 ? -5.281 6.002 -6.634 1.00 97.81 238 PHE A C 1
ATOM 1917 O O . PHE A 1 238 ? -5.216 6.372 -5.465 1.00 97.81 238 PHE A O 1
ATOM 1924 N N . CYS A 1 239 ? -6.090 6.607 -7.507 1.00 97.94 239 CYS A N 1
ATOM 1925 C CA . CYS A 1 239 ? -6.929 7.727 -7.106 1.00 97.94 239 CYS A CA 1
ATOM 1926 C C . CYS A 1 239 ? -8.076 7.285 -6.176 1.00 97.94 239 CYS A C 1
ATOM 1928 O O . CYS A 1 239 ? -8.955 6.546 -6.633 1.00 97.94 239 CYS A O 1
ATOM 1930 N N . PRO A 1 240 ? -8.143 7.791 -4.926 1.00 97.56 240 PRO A N 1
ATOM 1931 C CA . PRO A 1 240 ? -9.199 7.436 -3.970 1.00 97.56 240 PRO A CA 1
ATOM 1932 C C . PRO A 1 240 ? -10.581 7.952 -4.372 1.00 97.56 240 PRO A C 1
ATOM 1934 O O . PRO A 1 240 ? -11.592 7.470 -3.879 1.00 97.56 240 PRO A O 1
ATOM 1937 N N . PHE A 1 241 ? -10.640 8.907 -5.300 1.00 97.38 241 PHE A N 1
ATOM 1938 C CA . PHE A 1 241 ? -11.895 9.430 -5.834 1.00 97.38 241 PHE A CA 1
ATOM 1939 C C . PHE A 1 241 ? -12.399 8.659 -7.059 1.00 97.38 241 PHE A C 1
ATOM 1941 O O . PHE A 1 241 ? -13.515 8.908 -7.508 1.00 97.38 241 PHE A O 1
ATOM 1948 N N . LYS A 1 242 ? -11.581 7.767 -7.638 1.00 97.56 242 LYS A N 1
ATOM 1949 C CA . LYS A 1 242 ? -11.959 6.958 -8.806 1.00 97.56 242 LYS A CA 1
ATOM 1950 C C . LYS A 1 242 ? -12.212 5.497 -8.452 1.00 97.56 242 LYS A C 1
ATOM 1952 O O . LYS A 1 242 ? -13.109 4.895 -9.038 1.00 97.56 242 LYS A O 1
ATOM 1957 N N . PHE A 1 243 ? -11.423 4.935 -7.542 1.00 97.31 243 PHE A N 1
ATOM 1958 C CA . PHE A 1 243 ? -11.487 3.522 -7.177 1.00 97.31 243 PHE A CA 1
ATOM 1959 C C . PHE A 1 243 ? -11.929 3.379 -5.717 1.00 97.31 243 PHE A C 1
ATOM 1961 O O . PHE A 1 243 ? -11.418 4.115 -4.870 1.00 97.31 243 PHE A O 1
ATOM 1968 N N . PRO A 1 244 ? -12.851 2.450 -5.406 1.00 95.00 244 PRO A N 1
ATOM 1969 C CA . PRO A 1 244 ? -13.227 2.162 -4.029 1.00 95.00 244 PRO A CA 1
ATOM 1970 C C . PRO A 1 244 ? -12.047 1.560 -3.254 1.00 95.00 244 PRO A C 1
ATOM 1972 O O . PRO A 1 244 ? -11.145 0.954 -3.845 1.00 95.00 244 PRO A O 1
ATOM 1975 N N . MET A 1 245 ? -12.072 1.741 -1.933 1.00 90.81 245 MET A N 1
ATOM 1976 C CA . MET A 1 245 ? -11.114 1.137 -0.999 1.00 90.81 245 MET A CA 1
ATOM 1977 C C . MET A 1 245 ? -11.262 -0.380 -0.931 1.00 90.81 245 MET A C 1
ATOM 1979 O O . MET A 1 245 ? -12.418 -0.856 -0.891 1.00 90.81 245 MET A O 1
#

Secondary structure (DSSP, 8-state):
-----------PPPPPP---------------------------------------PPPP---------PPPPHHHHHHHHHHHHHHHHHHHHHHHHHHHHHHHHHHHHHHHHHHHHHHHHHHHHHHHHHHHHHHHHHHHTT----TT--------------------TTT-SSS-GGG-TT--SHHHHHHHHHHTTB-TTT-SB-SS-GGG----PPPHHHHHTT-HHHHTTS-GGG-TTTS--

Radius of gyration: 41.07 Å; chains: 1; bounding box: 81×49×144 Å

Sequence (245 aa):
MAEEEQNVVEEEVPAEPDNNQDNQHQDQQQPQEEEQPNQEPQQQQQQPQQQQQRQAQEQPAFDFGGLRREIPEEEDLSLMHGKIQRILGRTDAIGSMKNRIDMIHSLKDLMDEAMEGLVKVYNLQKQILNEIQTQAFARQGQGQDDPYAQAMQPGPSWAVAVPATKRCAFCDGDHYACDCGRFYNLRDRRRCLFERDRCERCLLRATHLATSCPATSTCFYCKSAKREKEMYSHHSAFCPFKFPM

pLDDT: mean 76.37, std 20.41, range [43.66, 98.5]

Organism: Haemonchus placei (NCBI:txid6290)